Protein AF-A0A9P7FXV2-F1 (afdb_monomer_lite)

pLDDT: mean 74.06, std 17.09, range [38.0, 95.75]

Sequence (207 aa):
MDSETSERIEETLKQRVEEIEKSQAQSAPQQHPLLTIPVATQAPHGNIPNTPLASSTVAFLLGGLFFLGFVTFALGGFTTYWWTTAQLGFFVAAWAGFHWGEFAVTAGWNLEKCSVDSYLLDNGAMYHVANGAALTEYLISLYFWPHLKTNRYVTATGIALVMFGQLLRSAAMIHASTNFSHAVAYSKRKTHTLVTDGVYAGRKVFD

Foldseek 3Di:
DDPVVVVVVVVVVVVVVVVVVVVVVVPPDPDDPQDLPAPDPDDPPDDFDQDPVRLVVLLVVLVVQLVQLCVLLVVQFDPVDLLGGNLSSVVSNLLSCLLVLQLVLCVVQPSNPRTSCSSVPCVDPVVVVVVVVVSVVVSVCSVPPVVVVPPPVVSVVVSVVSVVVSVVVSVVCNQCRNLDDPDDPPDDDPPNDDRCDDPNVPDDDDD

Structure (mmCIF, N/CA/C/O backbone):
data_AF-A0A9P7FXV2-F1
#
_entry.id   AF-A0A9P7FXV2-F1
#
loop_
_atom_site.group_PDB
_atom_site.id
_atom_site.type_symbol
_atom_site.label_atom_id
_atom_site.label_alt_id
_atom_site.label_comp_id
_atom_site.label_asym_id
_atom_site.label_entity_id
_atom_site.label_seq_id
_atom_site.pdbx_PDB_ins_code
_atom_site.Cartn_x
_atom_site.Cartn_y
_atom_site.Cartn_z
_atom_site.occupancy
_atom_site.B_iso_or_equiv
_atom_site.auth_seq_id
_atom_site.auth_comp_id
_atom_site.auth_asym_id
_atom_site.auth_atom_id
_atom_site.pdbx_PDB_model_num
ATOM 1 N N . MET A 1 1 ? -37.436 -27.714 50.379 1.00 55.94 1 MET A N 1
ATOM 2 C CA . MET A 1 1 ? -36.708 -26.584 49.770 1.00 55.94 1 MET A CA 1
ATOM 3 C C . MET A 1 1 ? -37.791 -25.611 49.412 1.00 55.94 1 MET A C 1
ATOM 5 O O . MET A 1 1 ? -38.592 -25.895 48.529 1.00 55.94 1 MET A O 1
ATOM 9 N N . ASP A 1 2 ? -37.935 -24.609 50.261 1.00 67.12 2 ASP A N 1
ATOM 10 C CA . ASP A 1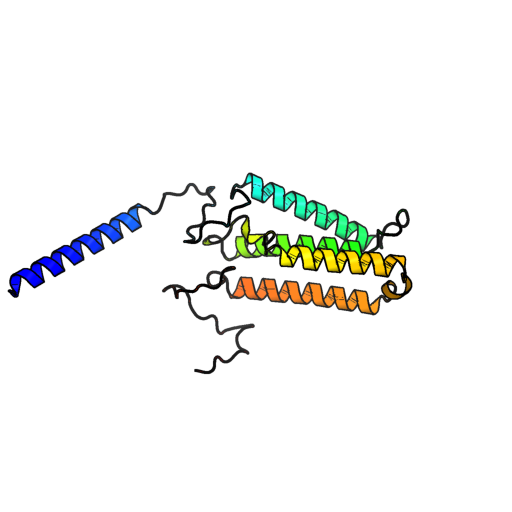 2 ? -39.227 -23.985 50.495 1.00 67.12 2 ASP A CA 1
ATOM 11 C C . ASP A 1 2 ? -39.377 -22.797 49.543 1.00 67.12 2 ASP A C 1
ATOM 13 O O . ASP A 1 2 ? -38.396 -22.114 49.240 1.00 67.12 2 ASP A O 1
ATOM 17 N N . SER A 1 3 ? -40.592 -22.588 49.026 1.00 68.56 3 SER A N 1
ATOM 18 C CA . SER A 1 3 ? -40.921 -21.586 47.993 1.00 68.56 3 SER A CA 1
ATOM 19 C C . SER A 1 3 ? -40.321 -20.207 48.291 1.00 68.56 3 SER A C 1
ATOM 21 O O . SER A 1 3 ? -39.759 -19.554 47.418 1.00 68.56 3 SER A O 1
ATOM 23 N N . GLU A 1 4 ? -40.361 -19.814 49.561 1.00 73.44 4 GLU A N 1
ATOM 24 C CA . GLU A 1 4 ? -39.896 -18.526 50.073 1.00 73.44 4 GLU A CA 1
ATOM 25 C C . GLU A 1 4 ? -38.364 -18.364 50.016 1.00 73.44 4 GLU A C 1
ATOM 27 O O . GLU A 1 4 ? -37.835 -17.263 49.861 1.00 73.44 4 GLU A O 1
ATOM 32 N N . THR A 1 5 ? -37.618 -19.473 50.095 1.00 76.94 5 THR A N 1
ATOM 33 C CA . THR A 1 5 ? -36.153 -19.451 49.971 1.00 76.94 5 THR A CA 1
ATOM 34 C C . THR A 1 5 ? -35.729 -19.258 48.515 1.00 76.94 5 THR A C 1
ATOM 36 O O . THR A 1 5 ? -34.750 -18.565 48.253 1.00 76.94 5 THR A O 1
ATOM 39 N N . SER A 1 6 ? -36.478 -19.830 47.565 1.00 75.88 6 SER A N 1
ATOM 40 C CA . SER A 1 6 ? -36.215 -19.663 46.130 1.00 75.88 6 SER A CA 1
ATOM 41 C C . SER A 1 6 ? -36.477 -18.228 45.672 1.00 75.88 6 SER A C 1
ATOM 43 O O . SER A 1 6 ? -35.687 -17.673 44.912 1.00 75.88 6 SER A O 1
ATOM 45 N N . GLU A 1 7 ? -37.540 -17.609 46.185 1.00 82.81 7 GLU A N 1
ATOM 46 C CA . GLU A 1 7 ? -37.924 -16.236 45.847 1.00 82.81 7 GLU A CA 1
ATOM 47 C C . GLU A 1 7 ? -36.883 -15.219 46.343 1.00 82.81 7 GLU A C 1
ATOM 49 O O . GLU A 1 7 ? -36.423 -14.371 45.578 1.00 82.81 7 GLU A O 1
ATOM 54 N N . ARG A 1 8 ? -36.389 -15.385 47.581 1.00 80.94 8 ARG A N 1
ATOM 55 C CA . ARG A 1 8 ? -35.295 -14.560 48.126 1.00 80.94 8 ARG A CA 1
ATOM 56 C C . ARG A 1 8 ? -33.993 -14.693 47.341 1.00 80.94 8 ARG A C 1
ATOM 58 O O . ARG A 1 8 ? -33.261 -13.711 47.199 1.00 80.94 8 ARG A O 1
ATOM 65 N N . ILE A 1 9 ? -33.677 -15.891 46.849 1.00 80.62 9 ILE A N 1
ATOM 66 C CA . ILE A 1 9 ? -32.488 -16.111 46.016 1.00 80.62 9 ILE A CA 1
ATOM 67 C C . ILE A 1 9 ? -32.648 -15.384 44.679 1.00 80.62 9 ILE A C 1
ATOM 69 O O . ILE A 1 9 ? -31.716 -14.712 44.242 1.00 80.62 9 ILE A O 1
ATOM 73 N N . GLU A 1 10 ? -33.821 -15.458 44.054 1.00 83.44 10 GLU A N 1
ATOM 74 C CA . GLU A 1 10 ? -34.077 -14.798 42.774 1.00 83.44 10 GLU A CA 1
ATOM 75 C C . GLU A 1 10 ? -34.032 -13.266 42.892 1.00 83.44 10 GLU A C 1
ATOM 77 O O . GLU A 1 10 ? -33.466 -12.586 42.035 1.00 83.44 10 GLU A O 1
ATOM 82 N N . GLU A 1 11 ? -34.558 -12.719 43.986 1.00 87.69 11 GLU A N 1
ATOM 83 C CA . GLU A 1 11 ? -34.534 -11.284 44.269 1.00 87.69 11 GLU A CA 1
ATOM 84 C C . GLU A 1 11 ? -33.109 -10.782 44.555 1.00 87.69 11 GLU A C 1
ATOM 86 O O . 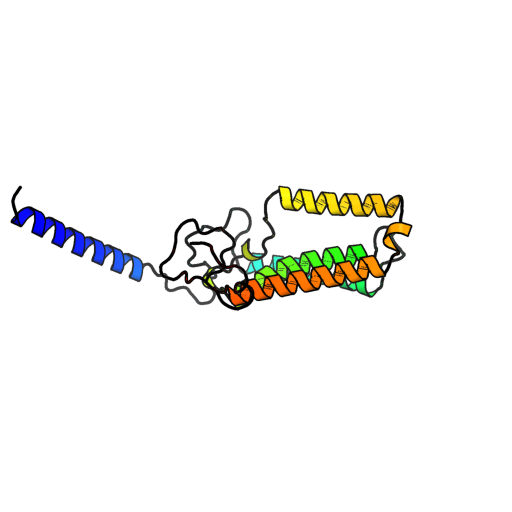GLU A 1 11 ? -32.678 -9.759 44.018 1.00 87.69 11 GLU A O 1
ATOM 91 N N . THR A 1 12 ? -32.326 -11.567 45.303 1.00 84.56 12 THR A N 1
ATOM 92 C CA . THR A 1 12 ? -30.906 -11.281 45.554 1.00 84.56 12 THR A CA 1
ATOM 93 C C . THR A 1 12 ? -30.099 -11.328 44.256 1.00 84.56 12 THR A C 1
ATOM 95 O O . THR A 1 12 ? -29.247 -10.472 44.023 1.00 84.56 12 THR A O 1
ATOM 98 N N . LEU A 1 13 ? -30.368 -12.296 43.375 1.00 82.19 13 LEU A N 1
ATOM 99 C CA . LEU A 1 13 ? -29.704 -12.392 42.074 1.00 82.19 13 LEU A CA 1
ATOM 100 C C . LEU A 1 13 ? -30.054 -11.204 41.174 1.00 82.19 13 LEU A C 1
ATOM 102 O O . LEU A 1 13 ? -29.152 -10.640 40.559 1.00 82.19 13 LEU A O 1
ATOM 106 N N . LYS A 1 14 ? -31.320 -10.772 41.142 1.00 85.50 14 LYS A N 1
ATOM 107 C CA . LYS A 1 14 ? -31.748 -9.580 40.391 1.00 85.50 14 LYS A CA 1
ATOM 108 C C . LYS A 1 14 ? -31.037 -8.321 40.883 1.00 85.50 14 LYS A C 1
ATOM 110 O O . LYS A 1 14 ? -30.492 -7.583 40.067 1.00 85.50 14 LYS A O 1
ATOM 115 N N . GLN A 1 15 ? -30.946 -8.129 42.199 1.00 86.00 15 GLN A N 1
ATOM 116 C CA . GLN A 1 15 ? -30.220 -6.998 42.782 1.00 86.00 15 GLN A CA 1
ATOM 117 C C . GLN A 1 15 ? -28.723 -7.026 42.450 1.00 86.00 15 GLN A C 1
ATOM 119 O O . GLN A 1 15 ? -28.156 -5.995 42.098 1.00 86.00 15 GLN A O 1
ATOM 124 N N . ARG A 1 16 ? -28.081 -8.200 42.501 1.00 80.94 16 ARG A N 1
ATOM 125 C CA . ARG A 1 16 ? -26.664 -8.350 42.131 1.00 80.94 16 ARG A CA 1
ATOM 126 C C . ARG A 1 16 ? -26.418 -8.102 40.646 1.00 80.94 16 ARG A C 1
ATOM 128 O O . ARG A 1 16 ? -25.412 -7.492 40.302 1.00 80.94 16 ARG A O 1
ATOM 135 N N . VAL A 1 17 ? -27.320 -8.549 39.774 1.00 78.00 17 VAL A N 1
ATOM 136 C CA . VAL A 1 17 ? -27.240 -8.282 38.331 1.00 78.00 17 VAL A CA 1
ATOM 137 C C . VAL A 1 17 ? -27.376 -6.785 38.059 1.00 78.00 17 VAL A C 1
ATOM 139 O O . VAL A 1 17 ? -26.557 -6.235 37.331 1.00 78.00 17 VAL A O 1
ATOM 142 N N . GLU A 1 18 ? -28.323 -6.104 38.703 1.00 82.69 18 GLU A N 1
ATOM 143 C CA . GLU A 1 18 ? -28.509 -4.658 38.537 1.00 82.69 18 GLU A CA 1
ATOM 144 C C . GLU A 1 18 ? -27.323 -3.845 39.099 1.00 82.69 18 GLU A C 1
ATOM 146 O O . GLU A 1 18 ? -26.912 -2.838 38.521 1.00 82.69 18 GLU A O 1
ATOM 151 N N . GLU A 1 19 ? -26.724 -4.298 40.204 1.00 79.25 19 GLU A N 1
ATOM 152 C CA . GLU A 1 19 ? -25.512 -3.714 40.792 1.00 79.25 19 GLU A CA 1
ATOM 153 C C . GLU A 1 19 ? -24.290 -3.887 39.869 1.00 79.25 19 GLU A C 1
ATOM 155 O O . GLU A 1 19 ? -23.497 -2.954 39.704 1.00 79.25 19 GLU A O 1
ATOM 160 N N . ILE A 1 20 ? -24.169 -5.045 39.208 1.00 68.38 20 ILE A N 1
ATOM 161 C CA . ILE A 1 20 ? -23.141 -5.315 38.193 1.00 68.38 20 ILE A CA 1
ATOM 162 C C . ILE A 1 20 ? -23.376 -4.461 36.943 1.00 68.38 20 ILE A C 1
ATOM 164 O O . ILE A 1 20 ? -22.422 -3.873 36.439 1.00 68.38 20 ILE A O 1
ATOM 168 N N . GLU A 1 21 ? -24.616 -4.331 36.464 1.00 70.69 21 GLU A N 1
ATOM 169 C CA . GLU A 1 21 ? -24.952 -3.479 35.316 1.00 70.69 21 GLU A CA 1
ATOM 170 C C . GLU A 1 21 ? -24.659 -2.000 35.602 1.00 70.69 21 GLU A C 1
ATOM 172 O O . GLU A 1 21 ? -24.048 -1.324 34.774 1.00 70.69 21 GLU A O 1
ATOM 177 N N . LYS A 1 22 ? -24.999 -1.498 36.798 1.00 65.56 22 LYS A N 1
ATOM 178 C CA . LYS A 1 22 ? -24.667 -0.125 37.219 1.00 65.56 22 LYS A CA 1
ATOM 179 C C . LYS A 1 22 ? -23.167 0.081 37.387 1.00 65.56 22 LYS A C 1
ATOM 181 O O . LYS A 1 22 ? -22.654 1.109 36.952 1.00 65.56 22 LYS A O 1
ATOM 186 N N . SER A 1 23 ? -22.458 -0.897 37.947 1.00 56.16 23 SER A N 1
ATOM 187 C CA . SER A 1 23 ? -20.998 -0.848 38.075 1.00 56.16 23 SER A CA 1
ATOM 188 C C . SER A 1 23 ? -20.307 -0.894 36.709 1.00 56.16 23 SER A C 1
ATOM 190 O O . SER A 1 23 ? -19.330 -0.180 36.501 1.00 56.16 23 SER A O 1
ATOM 192 N N . GLN A 1 24 ? -20.830 -1.652 35.741 1.00 56.41 24 GLN A N 1
ATOM 193 C CA . GLN A 1 24 ? -20.339 -1.660 34.359 1.00 56.41 24 GLN A CA 1
ATOM 194 C C . GLN A 1 24 ? -20.668 -0.357 33.615 1.00 56.41 24 GLN A C 1
ATOM 196 O O . GLN A 1 24 ? -19.818 0.147 32.884 1.00 56.41 24 GLN A O 1
ATOM 201 N N . ALA A 1 25 ? -21.845 0.232 33.846 1.00 56.66 25 ALA A N 1
ATOM 202 C CA . ALA A 1 25 ? -22.226 1.527 33.280 1.00 56.66 25 ALA A CA 1
ATOM 203 C C . ALA A 1 25 ? -21.409 2.695 33.869 1.00 56.66 25 ALA A C 1
ATOM 205 O O . ALA A 1 25 ? -21.059 3.624 33.145 1.00 56.66 25 ALA A O 1
ATOM 206 N N . GLN A 1 26 ? -21.059 2.638 35.159 1.00 51.06 26 GLN A N 1
ATOM 207 C CA . GLN A 1 26 ? -20.196 3.622 35.831 1.00 51.06 26 GLN A CA 1
ATOM 208 C C . GLN A 1 26 ? -18.700 3.410 35.551 1.00 51.06 26 GLN A C 1
ATOM 210 O O . GLN A 1 26 ? -17.921 4.350 35.676 1.00 51.06 26 GLN A O 1
ATOM 215 N N . SER A 1 27 ? -18.300 2.206 35.129 1.00 44.47 27 SER A N 1
ATOM 216 C CA . SER A 1 27 ? -16.936 1.904 34.668 1.00 44.47 27 SER A CA 1
ATOM 217 C C . SER A 1 27 ? -16.686 2.308 33.212 1.00 44.47 27 SER A C 1
ATOM 219 O O . SER A 1 27 ? -15.593 2.060 32.705 1.00 44.47 27 SER A O 1
ATOM 221 N N . ALA A 1 28 ? -17.659 2.925 32.528 1.00 46.53 28 ALA A N 1
ATOM 222 C CA . ALA A 1 28 ? -17.395 3.642 31.288 1.00 46.53 28 ALA A CA 1
ATOM 223 C C . ALA A 1 28 ? -16.482 4.830 31.637 1.00 46.53 28 ALA A C 1
ATOM 225 O O . ALA A 1 28 ? -16.944 5.781 32.275 1.00 46.53 28 ALA A O 1
ATOM 226 N N . PRO A 1 29 ? -15.179 4.793 31.300 1.00 46.88 29 PRO A N 1
ATOM 227 C CA . PRO A 1 29 ? -14.284 5.866 31.689 1.00 46.88 29 PRO A CA 1
ATOM 228 C C . PRO A 1 29 ? -14.777 7.139 31.000 1.00 46.88 29 PRO A C 1
ATOM 230 O O . PRO A 1 29 ? -15.039 7.120 29.797 1.00 46.88 29 PRO A O 1
ATOM 233 N N . GLN A 1 30 ? -14.885 8.252 31.727 1.00 47.06 30 GLN A N 1
ATOM 234 C CA . GLN A 1 30 ? -14.938 9.572 31.098 1.00 47.06 30 GLN A CA 1
ATOM 235 C C . GLN A 1 30 ? -13.616 9.769 30.343 1.00 47.06 30 GLN A C 1
ATOM 237 O O . GLN A 1 30 ? -12.617 10.219 30.901 1.00 47.06 30 GLN A O 1
ATOM 242 N N . GLN A 1 31 ? -13.574 9.328 29.087 1.00 47.78 31 GLN A N 1
ATOM 243 C CA . GLN A 1 31 ? -12.382 9.393 28.259 1.00 47.78 31 GLN A CA 1
ATOM 244 C C . GLN A 1 31 ? -12.231 10.820 27.738 1.00 47.78 31 GLN A C 1
ATOM 246 O O . GLN A 1 31 ? -13.100 11.361 27.056 1.00 47.78 31 GLN A O 1
ATOM 251 N N . HIS A 1 32 ? -11.100 11.438 28.072 1.00 48.03 32 HIS A N 1
ATOM 252 C CA . HIS A 1 32 ? -10.644 12.668 27.441 1.00 48.03 32 HIS A CA 1
ATOM 253 C C . HIS A 1 32 ? -10.646 12.464 25.910 1.00 48.03 32 HIS A C 1
ATOM 255 O O . HIS A 1 32 ? -10.128 11.441 25.462 1.00 48.03 32 HIS A O 1
ATOM 261 N N . PRO A 1 33 ? -11.145 13.408 25.088 1.00 54.12 33 PRO A N 1
ATOM 262 C CA . PRO A 1 33 ? -11.340 13.240 23.634 1.00 54.12 33 PRO A CA 1
ATOM 263 C C . PRO A 1 33 ? -10.057 13.004 22.807 1.00 54.12 33 PRO A C 1
ATOM 265 O O . PRO A 1 33 ? -10.107 12.935 21.585 1.00 54.12 33 PRO A O 1
ATOM 268 N N . LEU A 1 34 ? -8.902 12.878 23.468 1.00 47.50 34 LEU A N 1
ATOM 269 C CA . LEU A 1 34 ? -7.597 12.572 22.876 1.00 47.50 34 LEU A CA 1
ATOM 270 C C . LEU A 1 34 ? -7.080 11.172 23.258 1.00 47.50 34 LEU A C 1
ATOM 272 O O . LEU A 1 34 ? -5.981 10.799 22.852 1.00 47.50 34 LEU A O 1
ATOM 276 N N . LEU A 1 35 ? -7.831 10.400 24.051 1.00 44.56 35 LEU A N 1
ATOM 277 C CA . LEU A 1 35 ? -7.481 9.025 24.399 1.00 44.56 35 LEU A CA 1
ATOM 278 C C . LEU A 1 35 ? -8.096 8.058 23.389 1.00 44.56 35 LEU A C 1
ATOM 280 O O . LEU A 1 35 ? -9.280 7.748 23.436 1.00 44.56 35 LEU A O 1
ATOM 284 N N . THR A 1 36 ? -7.258 7.539 22.497 1.00 49.78 36 THR A N 1
ATOM 285 C CA . THR A 1 36 ? -7.590 6.478 21.537 1.00 49.78 36 THR A CA 1
ATOM 286 C C . THR A 1 36 ? -7.414 5.095 22.168 1.00 49.78 36 THR A C 1
ATOM 288 O O . THR A 1 36 ? -6.697 4.251 21.633 1.00 49.78 36 THR A O 1
ATOM 291 N N . ILE A 1 37 ? -7.990 4.867 23.352 1.00 50.28 37 ILE A N 1
ATOM 292 C CA . ILE A 1 37 ? -8.053 3.516 23.921 1.00 50.28 37 ILE A CA 1
ATOM 293 C C . ILE A 1 37 ? -9.354 2.902 23.395 1.00 50.28 37 ILE A C 1
ATOM 295 O O . ILE A 1 37 ? -10.422 3.332 23.837 1.00 50.28 37 ILE A O 1
ATOM 299 N N . PRO A 1 38 ? -9.301 1.951 22.444 1.00 46.19 38 PRO A N 1
ATOM 300 C CA . PRO A 1 38 ? -10.508 1.390 21.861 1.00 46.19 38 PRO A CA 1
ATOM 301 C C . PRO A 1 38 ? -11.338 0.694 22.944 1.00 46.19 38 PRO A C 1
ATOM 303 O O . PRO A 1 38 ? -10.808 -0.062 23.760 1.00 46.19 38 PRO A O 1
ATOM 306 N N . VAL A 1 39 ? -12.660 0.886 22.914 1.00 50.94 39 VAL A N 1
ATOM 307 C CA . VAL A 1 39 ? -13.645 0.128 23.717 1.00 50.94 39 VAL A CA 1
ATOM 308 C C . VAL A 1 39 ? -13.831 -1.271 23.095 1.00 50.94 39 VAL A C 1
ATOM 310 O O . VAL A 1 39 ? -14.930 -1.798 22.926 1.00 50.94 39 VAL A O 1
ATOM 313 N N . ALA A 1 40 ? -12.726 -1.887 22.680 1.00 47.03 40 ALA A N 1
ATOM 314 C CA . ALA A 1 40 ? -12.692 -3.197 22.069 1.00 47.03 40 ALA A CA 1
ATOM 315 C C . ALA A 1 40 ? -12.155 -4.198 23.090 1.00 47.03 40 ALA A C 1
ATOM 317 O O . ALA A 1 40 ? -11.047 -4.089 23.600 1.00 47.03 40 ALA A O 1
ATOM 318 N N . THR A 1 41 ? -12.949 -5.231 23.340 1.00 46.59 41 THR A N 1
ATOM 319 C CA . THR A 1 41 ? -12.672 -6.405 24.185 1.00 46.59 41 THR A CA 1
ATOM 320 C C . THR A 1 41 ? -11.488 -7.267 23.711 1.00 46.59 41 THR A C 1
ATOM 322 O O . THR A 1 41 ? -11.313 -8.385 24.185 1.00 46.59 41 THR A O 1
ATOM 325 N N . GLN A 1 42 ? -10.690 -6.785 22.760 1.00 46.59 42 GLN A N 1
ATOM 326 C CA . GLN A 1 42 ? -9.475 -7.431 22.287 1.00 46.59 42 GLN A CA 1
ATOM 327 C C . GLN A 1 42 ? -8.314 -6.497 22.587 1.00 46.59 42 GLN A C 1
ATOM 329 O O . GLN A 1 42 ? -8.209 -5.419 22.005 1.00 46.59 42 GLN A O 1
ATOM 334 N N . ALA A 1 43 ? -7.470 -6.916 23.530 1.00 46.25 43 ALA A N 1
ATOM 335 C CA . ALA A 1 43 ? -6.216 -6.238 23.788 1.00 46.25 43 ALA A CA 1
ATOM 336 C C . ALA A 1 43 ? -5.424 -6.165 22.469 1.00 46.25 43 ALA A C 1
ATOM 338 O O . ALA A 1 43 ? -5.341 -7.181 21.766 1.00 46.25 43 ALA A O 1
ATOM 339 N N . PRO A 1 44 ? -4.878 -4.992 22.114 1.00 51.56 44 PRO A N 1
ATOM 340 C CA . PRO A 1 44 ? -4.015 -4.866 20.951 1.00 51.56 44 PRO A CA 1
ATOM 341 C C . PRO A 1 44 ? -2.883 -5.889 21.039 1.00 51.56 44 PRO A C 1
ATOM 343 O O . PRO A 1 44 ? -2.326 -6.119 22.119 1.00 51.56 44 PRO A O 1
ATOM 346 N N . HIS A 1 45 ? -2.583 -6.551 19.924 1.00 54.62 45 HIS A N 1
ATOM 347 C CA . HIS A 1 45 ? -1.556 -7.586 19.892 1.00 54.62 45 HIS A CA 1
ATOM 348 C C . HIS A 1 45 ? -0.167 -6.932 20.017 1.00 54.62 45 HIS A C 1
ATOM 350 O O . HIS A 1 45 ? 0.460 -6.527 19.049 1.00 54.62 45 HIS A O 1
ATOM 356 N N . GLY A 1 46 ? 0.311 -6.842 21.256 1.00 56.78 46 GLY A N 1
ATOM 357 C CA . GLY A 1 46 ? 1.664 -7.209 21.683 1.00 56.78 46 GLY A CA 1
ATOM 358 C C . GLY A 1 46 ? 2.877 -6.349 21.314 1.00 56.78 46 GLY A C 1
ATOM 359 O O . GLY A 1 46 ? 3.746 -6.222 22.173 1.00 56.78 46 GLY A O 1
ATOM 360 N N . ASN A 1 47 ? 2.988 -5.766 20.115 1.00 63.84 47 ASN A N 1
ATOM 361 C CA . ASN A 1 47 ? 4.300 -5.285 19.643 1.00 63.84 47 ASN A CA 1
ATOM 362 C C . ASN A 1 47 ? 4.433 -3.770 19.444 1.00 63.84 47 ASN A C 1
ATOM 364 O O . ASN A 1 47 ? 5.538 -3.249 19.605 1.00 63.84 47 ASN A O 1
ATOM 368 N N . ILE A 1 48 ? 3.355 -3.045 19.125 1.00 67.81 48 ILE A N 1
ATOM 369 C CA . ILE A 1 48 ? 3.426 -1.596 18.879 1.00 67.81 48 ILE A CA 1
ATOM 370 C C . ILE A 1 48 ? 2.558 -0.853 19.904 1.00 67.81 48 ILE A C 1
ATOM 372 O O . ILE A 1 48 ? 1.370 -1.151 20.038 1.00 67.81 48 ILE A O 1
ATOM 376 N N . PRO A 1 49 ? 3.111 0.120 20.655 1.00 70.31 49 PRO A N 1
ATOM 377 C CA . PRO A 1 49 ? 2.334 0.854 21.643 1.00 70.31 49 PRO A CA 1
ATOM 378 C C . PRO A 1 49 ? 1.272 1.717 20.953 1.00 70.31 49 PRO A C 1
ATOM 380 O O . PRO A 1 49 ? 1.593 2.529 20.085 1.00 70.31 49 PRO A O 1
ATOM 383 N N . ASN A 1 50 ? 0.013 1.602 21.388 1.00 73.81 50 ASN A N 1
ATOM 384 C CA . ASN A 1 50 ? -1.112 2.403 20.890 1.00 73.81 50 ASN A CA 1
ATOM 385 C C . ASN A 1 50 ? -1.070 3.838 21.418 1.00 73.81 50 ASN A C 1
ATOM 387 O O . ASN A 1 50 ? -1.890 4.259 22.230 1.00 73.81 50 ASN A O 1
ATOM 391 N N . THR A 1 51 ? -0.070 4.584 20.965 1.00 80.31 51 THR A N 1
ATOM 392 C CA . THR A 1 51 ? 0.115 5.996 21.287 1.00 80.31 51 THR A CA 1
ATOM 393 C C . THR A 1 51 ? -0.062 6.846 20.030 1.00 80.31 51 THR A C 1
ATOM 395 O O . THR A 1 51 ? 0.297 6.401 18.934 1.00 80.31 51 THR A O 1
ATOM 398 N N . PRO A 1 52 ? -0.548 8.094 20.160 1.00 80.00 52 PRO A N 1
ATOM 399 C CA . PRO A 1 52 ? -0.612 9.024 19.034 1.00 80.00 52 PRO A CA 1
ATOM 400 C C . PRO A 1 52 ? 0.753 9.241 18.373 1.00 80.00 52 PRO A C 1
ATOM 402 O O . PRO A 1 52 ? 0.831 9.395 17.155 1.00 80.00 52 PRO A O 1
ATOM 405 N N . LEU A 1 53 ? 1.831 9.200 19.166 1.00 82.88 53 LEU A N 1
ATOM 406 C CA . LEU A 1 53 ? 3.201 9.290 18.670 1.00 82.88 53 LEU A CA 1
ATOM 407 C C . LEU A 1 53 ? 3.536 8.114 17.745 1.00 82.88 53 LEU A C 1
ATOM 409 O O . LEU A 1 53 ? 3.934 8.346 16.610 1.00 82.88 53 LEU A O 1
ATOM 413 N N . ALA A 1 54 ? 3.314 6.872 18.188 1.00 83.06 54 ALA A N 1
ATOM 414 C CA . ALA A 1 54 ? 3.576 5.687 17.371 1.00 83.06 54 ALA A CA 1
ATOM 415 C C . ALA A 1 54 ? 2.761 5.693 16.069 1.00 83.06 54 ALA A C 1
ATOM 417 O O . ALA A 1 54 ? 3.324 5.471 14.999 1.00 83.06 54 ALA A O 1
ATOM 418 N N . SER A 1 55 ? 1.467 6.026 16.140 1.00 86.69 55 SER A N 1
ATOM 419 C CA . SER A 1 55 ? 0.619 6.137 14.945 1.00 86.69 55 SER A CA 1
ATOM 420 C C . SER A 1 55 ? 1.137 7.200 13.972 1.00 86.69 55 SER A C 1
ATOM 422 O O . SER A 1 55 ? 1.272 6.939 12.777 1.00 86.69 55 SER A O 1
ATOM 424 N N . SER A 1 56 ? 1.503 8.381 14.481 1.00 88.88 56 SER A N 1
ATOM 425 C CA . SER A 1 56 ? 2.023 9.479 13.657 1.00 88.88 56 SER A CA 1
ATOM 426 C C . SER A 1 56 ? 3.366 9.127 13.014 1.00 88.88 56 SER A C 1
ATOM 428 O O . SER A 1 56 ? 3.590 9.438 11.846 1.00 88.88 56 SER A O 1
ATOM 430 N N . THR A 1 57 ? 4.253 8.444 13.744 1.00 89.94 57 THR A N 1
ATOM 431 C CA . THR A 1 57 ? 5.531 7.963 13.208 1.00 89.94 57 THR A CA 1
ATOM 432 C C . THR A 1 57 ? 5.316 6.931 12.103 1.00 89.94 57 THR A C 1
ATOM 434 O O . THR A 1 57 ? 5.934 7.045 11.047 1.00 89.94 57 THR A O 1
ATOM 437 N N . VAL A 1 58 ? 4.417 5.962 12.297 1.00 90.19 58 VAL A N 1
ATOM 438 C CA . VAL A 1 58 ? 4.086 4.962 11.270 1.00 90.19 58 VAL A CA 1
ATOM 439 C C . VAL A 1 58 ? 3.503 5.630 10.023 1.00 90.19 58 VAL A C 1
ATOM 441 O O . VAL A 1 58 ? 3.979 5.367 8.918 1.00 90.19 58 VAL A O 1
ATOM 444 N N . ALA A 1 59 ? 2.545 6.550 10.184 1.00 91.12 59 ALA A N 1
ATOM 445 C CA . ALA A 1 59 ? 1.973 7.310 9.073 1.00 91.12 59 ALA A CA 1
ATOM 446 C C . ALA A 1 59 ? 3.038 8.100 8.302 1.00 91.12 59 ALA A C 1
ATOM 448 O O . ALA A 1 59 ? 3.042 8.093 7.072 1.00 91.12 59 ALA A O 1
ATOM 449 N N . PHE A 1 60 ? 3.957 8.758 9.015 1.00 93.88 60 PHE A N 1
ATOM 450 C CA . PHE A 1 60 ? 5.037 9.529 8.404 1.00 93.88 60 PHE A CA 1
ATOM 451 C C . PHE A 1 60 ? 5.978 8.641 7.583 1.00 93.88 60 PHE A C 1
ATOM 453 O O . PHE A 1 60 ? 6.295 8.969 6.439 1.00 93.88 60 PHE A O 1
ATOM 460 N N . LEU A 1 61 ? 6.388 7.493 8.132 1.00 94.75 61 LEU A N 1
ATOM 461 C CA . LEU A 1 61 ? 7.266 6.552 7.438 1.00 94.75 61 LEU A CA 1
ATOM 462 C C . LEU A 1 61 ? 6.589 5.939 6.207 1.00 94.75 61 LEU A C 1
ATOM 464 O O . LEU A 1 61 ? 7.197 5.898 5.137 1.00 94.75 61 LEU A O 1
ATOM 468 N N . LEU A 1 62 ? 5.325 5.519 6.327 1.00 93.50 62 LEU A N 1
ATOM 469 C CA . LEU A 1 62 ? 4.550 5.002 5.197 1.00 93.50 62 LEU A CA 1
ATOM 470 C C . LEU A 1 62 ? 4.343 6.075 4.122 1.00 93.50 62 LEU A C 1
ATOM 472 O O . LEU A 1 62 ? 4.529 5.794 2.941 1.00 93.50 62 LEU A O 1
ATOM 476 N N . GLY A 1 63 ? 4.031 7.313 4.511 1.00 93.81 63 GLY A N 1
ATOM 477 C CA . GLY A 1 63 ? 3.886 8.434 3.582 1.00 93.81 63 GLY A CA 1
ATOM 478 C C . GLY A 1 63 ? 5.187 8.763 2.844 1.00 93.81 63 GLY A C 1
ATOM 479 O O . GLY A 1 63 ? 5.177 8.955 1.628 1.00 93.81 63 GLY A O 1
ATOM 480 N N . GLY A 1 64 ? 6.322 8.758 3.549 1.00 95.31 64 GLY A N 1
ATOM 481 C CA . GLY A 1 64 ? 7.641 8.940 2.941 1.00 95.31 64 GLY A CA 1
ATOM 482 C C . GLY A 1 64 ? 7.992 7.819 1.959 1.00 95.31 64 GLY A C 1
ATOM 483 O O . GLY A 1 64 ? 8.458 8.087 0.850 1.00 95.31 64 GLY A O 1
ATOM 484 N N . LEU A 1 65 ? 7.708 6.569 2.331 1.00 95.25 65 LEU A N 1
ATOM 485 C CA . LEU A 1 65 ? 7.932 5.402 1.479 1.00 95.25 65 LEU A CA 1
ATOM 486 C C . LEU A 1 65 ? 7.034 5.427 0.232 1.00 95.25 65 LEU A C 1
ATOM 488 O O . LEU A 1 65 ? 7.507 5.162 -0.876 1.00 95.25 65 LEU A O 1
ATOM 492 N N . PHE A 1 66 ? 5.769 5.820 0.399 1.00 95.56 66 PHE A N 1
ATOM 493 C CA . PHE A 1 66 ? 4.833 6.038 -0.699 1.00 95.56 66 PHE A CA 1
ATOM 494 C C . PHE A 1 66 ? 5.355 7.099 -1.664 1.00 95.56 66 PHE A C 1
ATOM 496 O O . PHE A 1 66 ? 5.415 6.857 -2.867 1.00 95.56 66 PHE A O 1
ATOM 503 N N . PHE A 1 67 ? 5.769 8.257 -1.143 1.00 95.75 67 PHE A N 1
ATOM 504 C CA . PHE A 1 67 ? 6.274 9.355 -1.958 1.00 95.75 67 PHE A CA 1
ATOM 505 C C . PHE A 1 67 ? 7.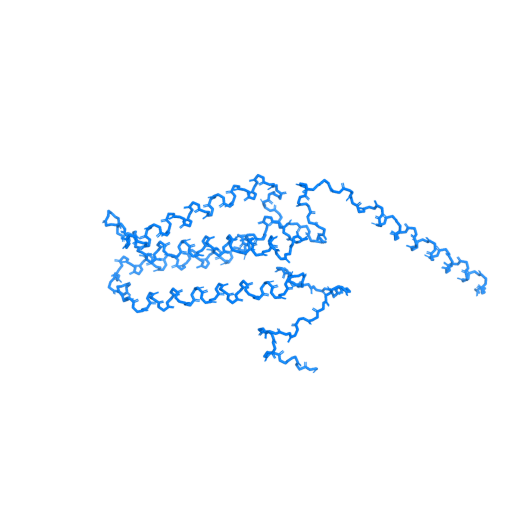515 8.944 -2.754 1.00 95.75 67 PHE A C 1
ATOM 507 O O . PHE A 1 67 ? 7.569 9.157 -3.965 1.00 95.75 67 PHE A O 1
ATOM 514 N N . LEU A 1 68 ? 8.484 8.292 -2.106 1.00 93.62 68 LEU A N 1
ATOM 515 C CA . LEU A 1 68 ? 9.703 7.830 -2.768 1.00 93.62 68 LEU A CA 1
ATOM 516 C C . LEU A 1 68 ? 9.404 6.793 -3.864 1.00 93.62 68 LEU A C 1
ATOM 518 O O . LEU A 1 68 ? 9.940 6.887 -4.974 1.00 93.62 68 LEU A O 1
ATOM 522 N N . GLY A 1 69 ? 8.523 5.830 -3.579 1.00 93.06 69 GLY A N 1
ATOM 523 C CA . GLY A 1 69 ? 8.083 4.833 -4.555 1.00 93.06 69 GLY A CA 1
ATOM 524 C C . GLY A 1 69 ? 7.332 5.462 -5.731 1.00 93.06 69 GLY A C 1
ATOM 525 O O . GLY A 1 69 ? 7.622 5.157 -6.889 1.00 93.06 69 GLY A O 1
ATOM 526 N N . PHE A 1 70 ? 6.429 6.404 -5.448 1.00 93.25 70 PHE A N 1
ATOM 527 C CA . PHE A 1 70 ? 5.642 7.107 -6.456 1.00 93.25 70 PHE A CA 1
ATOM 528 C C . PHE A 1 70 ? 6.518 7.962 -7.370 1.00 93.25 70 PHE A C 1
ATOM 530 O O . PHE A 1 70 ? 6.368 7.887 -8.585 1.00 93.25 70 PHE A O 1
ATOM 537 N N . VAL A 1 71 ? 7.471 8.719 -6.818 1.00 93.62 71 VAL A N 1
ATOM 538 C CA . VAL A 1 71 ? 8.436 9.495 -7.611 1.00 93.62 71 VAL A CA 1
ATOM 539 C C . VAL A 1 71 ? 9.267 8.570 -8.498 1.00 93.62 71 VAL A C 1
ATOM 541 O O . VAL A 1 71 ? 9.421 8.838 -9.687 1.00 93.62 71 VAL A O 1
ATOM 544 N N . THR A 1 72 ? 9.743 7.446 -7.957 1.00 90.81 72 THR A N 1
ATOM 545 C CA . THR A 1 72 ? 10.497 6.451 -8.737 1.00 90.81 72 THR A CA 1
ATOM 546 C C . THR A 1 72 ? 9.665 5.898 -9.897 1.00 90.81 72 THR A C 1
ATOM 548 O O . THR A 1 72 ? 10.168 5.773 -11.011 1.00 90.81 72 THR A O 1
ATOM 551 N N . PHE A 1 73 ? 8.383 5.601 -9.669 1.00 90.50 73 PHE A N 1
ATOM 552 C CA . PHE A 1 73 ? 7.468 5.158 -10.720 1.00 90.50 73 PHE A CA 1
ATOM 553 C C . PHE A 1 73 ? 7.188 6.255 -11.756 1.00 90.50 73 PHE A C 1
ATOM 555 O O . PHE A 1 73 ? 7.303 6.004 -12.954 1.00 90.50 73 PHE A O 1
ATOM 562 N N . ALA A 1 74 ? 6.867 7.470 -11.305 1.00 89.94 74 ALA A N 1
ATOM 563 C CA . ALA A 1 74 ? 6.507 8.602 -12.156 1.00 89.94 74 ALA A CA 1
ATOM 564 C C . ALA A 1 74 ? 7.658 9.040 -13.072 1.00 89.94 74 ALA A C 1
ATOM 566 O O . ALA A 1 74 ? 7.425 9.425 -14.215 1.00 89.94 74 ALA A O 1
ATOM 567 N N . LEU A 1 75 ? 8.898 8.937 -12.589 1.00 89.88 75 LEU A N 1
ATOM 568 C CA . LEU A 1 75 ? 10.099 9.225 -13.372 1.00 89.88 75 LEU A CA 1
ATOM 569 C C . LEU A 1 75 ? 10.535 8.055 -14.272 1.00 89.88 75 LEU A C 1
ATOM 571 O O . LEU A 1 75 ? 11.471 8.210 -15.051 1.00 89.88 75 LEU A O 1
ATOM 575 N N . GLY A 1 76 ? 9.864 6.899 -14.206 1.00 83.75 76 GLY A N 1
ATOM 576 C CA . GLY A 1 76 ? 10.194 5.730 -15.024 1.00 83.75 76 GLY A CA 1
ATOM 577 C C . GLY A 1 76 ? 11.370 4.893 -14.501 1.00 83.75 76 GLY A C 1
ATOM 578 O O . GLY A 1 76 ? 11.869 4.028 -15.219 1.00 83.75 76 GLY A O 1
ATOM 579 N N . GLY A 1 77 ? 11.776 5.095 -13.246 1.00 84.56 77 GLY A N 1
ATOM 580 C CA . GLY A 1 77 ? 12.971 4.506 -12.643 1.00 84.56 77 GLY A CA 1
ATOM 581 C C . GLY A 1 77 ? 14.206 5.405 -12.767 1.00 84.56 77 GLY A C 1
ATOM 582 O O . GLY A 1 77 ? 14.222 6.381 -13.513 1.00 84.56 77 GLY A O 1
ATOM 583 N N . PHE A 1 78 ? 15.258 5.078 -12.018 1.00 83.50 78 PHE A N 1
ATOM 584 C CA . PHE A 1 78 ? 16.522 5.814 -12.050 1.00 83.50 78 PHE A CA 1
ATOM 585 C C . PHE A 1 78 ? 17.578 4.999 -12.797 1.00 83.50 78 PHE A C 1
ATOM 587 O O . PHE A 1 78 ? 17.881 3.872 -12.419 1.00 83.50 78 PHE A O 1
ATOM 594 N N . THR A 1 79 ? 18.189 5.584 -13.828 1.00 75.31 79 THR A N 1
ATOM 595 C CA . THR A 1 79 ? 19.215 4.916 -14.652 1.00 75.31 79 THR A CA 1
ATOM 596 C C . THR A 1 79 ? 20.542 4.707 -13.923 1.00 75.31 79 THR A C 1
ATOM 598 O O . THR A 1 79 ? 21.346 3.880 -14.344 1.00 75.31 79 THR A O 1
ATOM 601 N N . THR A 1 80 ? 20.765 5.416 -12.812 1.00 79.69 80 THR A N 1
ATOM 602 C CA . THR A 1 80 ? 21.965 5.294 -11.970 1.00 79.69 80 THR A CA 1
ATOM 603 C C . THR A 1 80 ? 22.132 3.891 -11.389 1.00 79.69 80 THR A C 1
ATOM 605 O O . THR A 1 80 ? 23.255 3.444 -11.166 1.00 79.69 80 THR A O 1
ATOM 608 N N . TYR A 1 81 ? 21.028 3.182 -11.143 1.00 80.19 81 TYR A N 1
ATOM 609 C CA . TYR A 1 81 ? 21.044 1.886 -10.484 1.00 80.19 81 TYR A CA 1
ATOM 610 C C . TYR A 1 81 ? 20.164 0.876 -11.219 1.00 80.19 81 TYR A C 1
ATOM 612 O O . TYR A 1 81 ? 18.981 1.108 -11.440 1.00 80.19 81 TYR A O 1
ATOM 620 N N . TRP A 1 82 ? 20.724 -0.296 -11.524 1.00 77.88 82 TRP A N 1
ATOM 621 C CA . TRP A 1 82 ? 20.053 -1.352 -12.297 1.00 77.88 82 TRP A CA 1
ATOM 622 C C . TRP A 1 82 ? 18.765 -1.897 -11.652 1.00 77.88 82 TRP A C 1
ATOM 624 O O . TRP A 1 82 ? 17.891 -2.405 -12.349 1.00 77.88 82 TRP A O 1
ATOM 634 N N . TRP A 1 83 ? 18.638 -1.794 -10.328 1.00 78.56 83 TRP A N 1
ATOM 635 C CA . TRP A 1 83 ? 17.499 -2.296 -9.554 1.00 78.56 83 TRP A CA 1
ATOM 636 C C . TRP A 1 83 ? 16.347 -1.286 -9.459 1.00 78.56 83 TRP A C 1
ATOM 638 O O . TRP A 1 83 ? 15.208 -1.665 -9.171 1.00 78.56 83 TRP A O 1
ATOM 648 N N . THR A 1 84 ? 16.606 -0.009 -9.749 1.00 81.94 84 THR A N 1
ATOM 649 C CA . THR A 1 84 ? 15.655 1.076 -9.499 1.00 81.94 84 THR A CA 1
ATOM 650 C C . THR A 1 84 ? 14.707 1.281 -10.672 1.00 81.94 84 THR A C 1
ATOM 652 O O . THR A 1 84 ? 14.783 2.242 -11.434 1.00 81.94 84 THR A O 1
ATOM 655 N N . THR A 1 85 ? 13.791 0.331 -10.803 1.00 86.50 85 THR A N 1
ATOM 656 C CA . THR A 1 85 ? 12.793 0.257 -11.873 1.00 86.50 85 THR A CA 1
ATOM 657 C C . THR A 1 85 ? 11.466 0.894 -11.462 1.00 86.50 85 THR A C 1
ATOM 659 O O . THR A 1 85 ? 11.106 0.904 -10.282 1.00 86.50 85 THR A O 1
ATOM 662 N N . ALA A 1 86 ? 10.698 1.386 -12.439 1.00 87.00 86 ALA A N 1
ATOM 663 C CA . ALA A 1 86 ? 9.382 1.978 -12.190 1.00 87.00 86 ALA A CA 1
ATOM 664 C C . ALA A 1 86 ? 8.427 0.999 -11.480 1.00 87.00 86 ALA A C 1
ATOM 666 O O . ALA A 1 86 ? 7.708 1.381 -10.562 1.00 87.00 86 ALA A O 1
ATOM 667 N N . GLN A 1 87 ? 8.449 -0.277 -11.870 1.00 88.94 87 GLN A N 1
ATOM 668 C CA . GLN A 1 87 ? 7.592 -1.331 -11.325 1.00 88.94 87 GLN A CA 1
ATOM 669 C C . GLN A 1 87 ? 7.884 -1.584 -9.843 1.00 88.94 87 GLN A C 1
ATOM 671 O O . GLN A 1 87 ? 6.952 -1.752 -9.061 1.00 88.94 87 GLN A O 1
ATOM 676 N N . LEU A 1 88 ? 9.163 -1.567 -9.447 1.00 88.94 88 LEU A N 1
ATOM 677 C CA . LEU A 1 88 ? 9.552 -1.686 -8.044 1.00 88.94 88 LEU A CA 1
ATOM 678 C C . LEU A 1 88 ? 9.097 -0.461 -7.241 1.00 88.94 88 LEU A C 1
ATOM 680 O O . LEU A 1 88 ? 8.556 -0.612 -6.148 1.00 88.94 88 LEU A O 1
ATOM 684 N N . GLY A 1 89 ? 9.251 0.740 -7.809 1.00 90.81 89 GLY A N 1
ATOM 685 C CA . GLY A 1 89 ? 8.725 1.973 -7.219 1.00 90.81 89 GLY A CA 1
ATOM 686 C C . GLY A 1 89 ? 7.214 1.903 -6.984 1.00 90.81 89 GLY A C 1
ATOM 687 O O . GLY A 1 89 ? 6.745 2.197 -5.885 1.00 90.81 89 GLY A O 1
ATOM 688 N N . PHE A 1 90 ? 6.459 1.424 -7.978 1.00 92.25 90 PHE A N 1
ATOM 689 C CA . PHE A 1 90 ? 5.016 1.224 -7.853 1.00 92.25 90 PHE A CA 1
ATOM 690 C C . PHE A 1 90 ? 4.664 0.167 -6.806 1.00 92.25 90 PHE A C 1
ATOM 692 O O . PHE A 1 90 ? 3.744 0.389 -6.030 1.00 92.25 90 PHE A O 1
ATOM 699 N N . PHE A 1 91 ? 5.386 -0.956 -6.743 1.00 91.69 91 PHE A N 1
ATOM 700 C CA . PHE A 1 91 ? 5.159 -1.990 -5.730 1.00 91.69 91 PHE A CA 1
ATOM 701 C C . PHE A 1 91 ? 5.306 -1.430 -4.310 1.00 91.69 91 PHE A C 1
ATOM 703 O O . PHE A 1 91 ? 4.417 -1.608 -3.480 1.00 91.69 91 PHE A O 1
ATOM 710 N N . VAL A 1 92 ? 6.389 -0.693 -4.052 1.00 92.50 92 VAL A N 1
ATOM 711 C CA . VAL A 1 92 ? 6.646 -0.059 -2.752 1.00 92.50 92 VAL A CA 1
ATOM 712 C C . VAL A 1 92 ? 5.587 1.000 -2.432 1.00 92.50 92 VAL A C 1
ATOM 714 O O . VAL A 1 92 ? 5.083 1.043 -1.309 1.00 92.50 92 VAL A O 1
ATOM 717 N N . ALA A 1 93 ? 5.198 1.815 -3.418 1.00 93.25 93 ALA A N 1
ATOM 718 C CA . ALA A 1 93 ? 4.134 2.798 -3.250 1.00 93.25 93 ALA A CA 1
ATOM 719 C C . ALA A 1 93 ? 2.780 2.133 -2.963 1.00 93.25 93 ALA A C 1
ATOM 721 O O . ALA A 1 93 ? 2.090 2.522 -2.028 1.00 93.25 93 ALA A O 1
ATOM 722 N N . ALA A 1 94 ? 2.407 1.096 -3.710 1.00 92.94 94 ALA A N 1
ATOM 723 C CA . ALA A 1 94 ? 1.165 0.362 -3.503 1.00 92.94 94 ALA A CA 1
ATOM 724 C C . ALA A 1 94 ? 1.129 -0.320 -2.128 1.00 92.94 94 ALA A C 1
ATOM 726 O O . ALA A 1 94 ? 0.113 -0.242 -1.444 1.00 92.94 94 ALA A O 1
ATOM 727 N N . TRP A 1 95 ? 2.238 -0.926 -1.694 1.00 92.44 95 TRP A N 1
ATOM 728 C CA . TRP A 1 95 ? 2.363 -1.535 -0.369 1.00 92.44 95 TRP A CA 1
ATOM 729 C C . TRP A 1 95 ? 2.173 -0.502 0.751 1.00 92.44 95 TRP A C 1
ATOM 731 O O . TRP A 1 95 ? 1.358 -0.700 1.652 1.00 92.44 95 TRP A O 1
ATOM 741 N N . ALA A 1 96 ? 2.857 0.643 0.663 1.00 93.12 96 ALA A N 1
ATOM 742 C CA . ALA A 1 96 ? 2.723 1.712 1.649 1.00 93.12 96 ALA A CA 1
ATOM 743 C C . ALA A 1 96 ? 1.312 2.329 1.651 1.00 93.12 96 ALA A C 1
ATOM 745 O O . ALA A 1 96 ? 0.731 2.567 2.712 1.00 93.12 96 ALA A O 1
ATOM 746 N N . GLY A 1 97 ? 0.743 2.545 0.461 1.00 91.38 97 GLY A N 1
ATOM 747 C CA . GLY A 1 97 ? -0.603 3.081 0.275 1.00 91.38 97 GLY A CA 1
ATOM 748 C C . GLY A 1 97 ? -1.695 2.141 0.784 1.00 91.38 97 GLY A C 1
ATOM 749 O O . GLY A 1 97 ? -2.663 2.615 1.370 1.00 91.38 97 GLY A O 1
ATOM 750 N N . PHE A 1 98 ? -1.521 0.825 0.630 1.00 91.06 98 PHE A N 1
ATOM 751 C CA . PHE A 1 98 ? -2.409 -0.191 1.197 1.00 91.06 98 PHE A CA 1
ATOM 752 C C . PHE A 1 98 ? -2.450 -0.088 2.725 1.00 91.06 98 PHE A C 1
ATOM 754 O O . PHE A 1 98 ? -3.516 0.128 3.295 1.00 91.06 98 PHE A O 1
ATOM 761 N N . HIS A 1 99 ? -1.290 -0.163 3.388 1.00 90.31 99 HIS A N 1
ATOM 762 C CA . HIS A 1 99 ? -1.212 -0.140 4.854 1.00 90.31 99 HIS A CA 1
ATOM 763 C C . HIS A 1 99 ? -1.741 1.167 5.452 1.00 90.31 99 HIS A C 1
ATOM 765 O O . HIS A 1 99 ? -2.452 1.158 6.456 1.00 90.31 99 HIS A O 1
ATOM 771 N N . TRP A 1 100 ? -1.444 2.301 4.815 1.00 91.50 100 TRP A N 1
ATOM 772 C CA . TRP A 1 100 ? -2.020 3.578 5.226 1.00 91.50 100 TRP A CA 1
ATOM 773 C C . TRP A 1 100 ? -3.532 3.650 4.951 1.00 91.50 100 TRP A C 1
ATOM 775 O O . TRP A 1 100 ? -4.284 4.145 5.787 1.00 91.50 100 TRP A O 1
ATOM 785 N N . GLY A 1 101 ? -3.994 3.129 3.811 1.00 85.75 101 GLY A N 1
ATOM 786 C CA . GLY A 1 101 ? -5.404 3.119 3.421 1.00 85.75 101 GLY A CA 1
ATOM 787 C C . GLY A 1 101 ? -6.290 2.300 4.363 1.00 85.75 101 GLY A C 1
ATOM 788 O O . GLY A 1 101 ? -7.403 2.724 4.670 1.00 85.75 101 GLY A O 1
ATOM 789 N N . GLU A 1 102 ? -5.788 1.172 4.871 1.00 86.94 102 GLU A N 1
ATOM 790 C CA . GLU A 1 102 ? -6.458 0.372 5.906 1.00 86.94 102 GLU A CA 1
ATOM 791 C C . GLU A 1 102 ? -6.716 1.185 7.175 1.00 86.94 102 GLU A C 1
ATOM 793 O O . GLU A 1 102 ? -7.848 1.249 7.668 1.00 86.94 102 GLU A O 1
ATOM 798 N N . PHE A 1 103 ? -5.682 1.875 7.662 1.00 85.94 103 PHE A N 1
ATOM 799 C CA . PHE A 1 103 ? -5.803 2.749 8.820 1.00 85.94 103 PHE A CA 1
ATOM 800 C C . PHE A 1 103 ? -6.749 3.923 8.539 1.00 85.94 103 PHE A C 1
ATOM 802 O O . PHE A 1 103 ? -7.629 4.203 9.348 1.00 85.94 103 PHE A O 1
ATOM 809 N N . ALA A 1 104 ? -6.626 4.580 7.381 1.00 85.69 104 ALA A N 1
ATOM 810 C CA . ALA A 1 104 ? -7.435 5.743 7.022 1.00 85.69 104 ALA A CA 1
ATOM 811 C C . ALA A 1 104 ? -8.936 5.418 6.935 1.00 85.69 104 ALA A C 1
ATOM 813 O O . ALA A 1 104 ? -9.764 6.162 7.462 1.00 85.69 104 ALA A O 1
ATOM 814 N N . VAL A 1 105 ? -9.301 4.294 6.310 1.00 84.19 105 VAL A N 1
ATOM 815 C CA . VAL A 1 105 ? -10.706 3.867 6.229 1.00 84.19 105 VAL A CA 1
ATOM 816 C C . VAL A 1 105 ? -11.226 3.435 7.602 1.00 84.19 105 VAL A C 1
ATOM 818 O O . VAL A 1 105 ? -12.344 3.795 7.971 1.00 84.19 105 VAL A O 1
ATOM 821 N N . THR A 1 106 ? -10.418 2.732 8.396 1.00 81.62 106 THR A N 1
ATOM 822 C CA . THR A 1 106 ? -10.811 2.328 9.756 1.00 81.62 106 THR A CA 1
ATOM 823 C C . THR A 1 106 ? -11.011 3.543 10.663 1.00 81.62 106 THR A C 1
ATOM 825 O O . THR A 1 106 ? -12.017 3.627 11.363 1.00 81.62 106 THR A O 1
ATOM 828 N N . ALA A 1 107 ? -10.122 4.535 10.590 1.00 80.12 107 ALA A N 1
ATOM 829 C CA . ALA A 1 107 ? -10.259 5.794 11.312 1.00 80.12 107 ALA A CA 1
ATOM 830 C C . ALA A 1 107 ? -11.485 6.604 10.851 1.00 80.12 107 ALA A C 1
ATOM 832 O O . ALA A 1 107 ? -12.115 7.262 11.669 1.00 80.12 107 ALA A O 1
ATOM 833 N N . GLY A 1 108 ? -11.854 6.551 9.567 1.00 78.44 108 GLY A N 1
ATOM 834 C CA . GLY A 1 108 ? -13.020 7.272 9.046 1.00 78.44 108 GLY A CA 1
ATOM 835 C C . GLY A 1 108 ? -14.372 6.634 9.393 1.00 78.44 108 GLY A C 1
ATOM 836 O O . GLY A 1 108 ? -15.328 7.354 9.672 1.00 78.44 108 GLY A O 1
ATOM 837 N N . TRP A 1 109 ? -14.465 5.298 9.382 1.00 72.06 109 TRP A N 1
ATOM 838 C CA . TRP A 1 109 ? -15.748 4.575 9.455 1.00 72.06 109 TRP A CA 1
ATOM 839 C C . TRP A 1 109 ? -15.899 3.615 10.642 1.00 72.06 109 TRP A C 1
ATOM 841 O O . TRP A 1 109 ? -16.986 3.061 10.826 1.00 72.06 109 TRP A O 1
ATOM 851 N N . ASN A 1 110 ? -14.851 3.393 11.442 1.00 71.25 110 ASN A N 1
ATOM 852 C CA . ASN A 1 110 ? -14.871 2.484 12.592 1.00 71.25 110 ASN A CA 1
ATOM 853 C C . ASN A 1 110 ? -13.920 2.947 13.718 1.00 71.25 110 ASN A C 1
ATOM 855 O O . ASN A 1 110 ? -12.997 2.237 14.125 1.00 71.25 110 ASN A O 1
ATOM 859 N N . LEU A 1 111 ? -14.169 4.159 14.229 1.00 67.06 111 LEU A N 1
ATOM 860 C CA . LEU A 1 111 ? -13.364 4.815 15.271 1.00 67.06 111 LEU A CA 1
ATOM 861 C C . LEU A 1 111 ? -13.203 3.973 16.546 1.00 67.06 111 LEU A C 1
ATOM 863 O O . LEU A 1 111 ? -12.140 3.990 17.158 1.00 67.06 111 LEU A O 1
ATOM 867 N N . GLU A 1 112 ? -14.223 3.200 16.925 1.00 62.19 112 GLU A N 1
ATOM 868 C CA . GLU A 1 112 ? -14.214 2.381 18.148 1.00 62.19 112 GLU A CA 1
ATOM 869 C C . GLU A 1 112 ? -13.177 1.247 18.120 1.00 62.19 112 GLU A C 1
ATOM 871 O O . GLU A 1 112 ? -12.757 0.771 19.177 1.00 62.19 112 GLU A O 1
ATOM 876 N N . LYS A 1 113 ? -12.761 0.810 16.923 1.00 63.34 113 LYS A N 1
ATOM 877 C CA . LYS A 1 113 ? -11.754 -0.245 16.713 1.00 63.34 113 LYS A CA 1
ATOM 878 C C . LYS A 1 113 ? -10.449 0.288 16.119 1.00 63.34 113 LYS A C 1
ATOM 880 O O . LYS A 1 113 ? -9.579 -0.508 15.775 1.00 63.34 113 LYS A O 1
ATOM 885 N N . CYS A 1 114 ? -10.320 1.606 15.981 1.00 70.06 114 CYS A N 1
ATOM 886 C CA . CYS A 1 114 ? -9.139 2.234 15.411 1.00 70.06 114 CYS A CA 1
ATOM 887 C C . CYS A 1 114 ? -7.968 2.146 16.398 1.00 70.06 114 CYS A C 1
ATOM 889 O O . CYS A 1 114 ? -8.021 2.688 17.504 1.00 70.06 114 CYS A O 1
ATOM 891 N N . SER A 1 115 ? -6.910 1.451 15.994 1.00 73.94 115 SER A N 1
ATOM 892 C CA . SER A 1 115 ? -5.666 1.320 16.750 1.00 73.94 115 SER A CA 1
ATOM 893 C C . SER A 1 115 ? -4.471 1.311 15.791 1.00 73.94 115 SER A C 1
ATOM 895 O O . SER A 1 115 ? -4.628 1.317 14.570 1.00 73.94 115 SER A O 1
ATOM 897 N N . VAL A 1 116 ? -3.247 1.302 16.319 1.00 75.25 116 VAL A N 1
ATOM 898 C CA . VAL A 1 116 ? -2.030 1.162 15.503 1.00 75.25 116 VAL A CA 1
ATOM 899 C C . VAL A 1 116 ? -1.994 -0.199 14.789 1.00 75.25 116 VAL A C 1
ATOM 901 O O . VAL A 1 116 ? -1.410 -0.325 13.715 1.00 75.25 116 VAL A O 1
ATOM 904 N N . ASP A 1 117 ? -2.715 -1.197 15.297 1.00 71.94 117 ASP A N 1
ATOM 905 C CA . ASP A 1 117 ? -2.857 -2.494 14.631 1.00 71.94 117 ASP A CA 1
ATOM 906 C C . ASP A 1 117 ? -3.705 -2.392 13.348 1.00 71.94 117 ASP A C 1
ATOM 908 O O . ASP A 1 117 ? -3.585 -3.235 12.459 1.00 71.94 117 ASP A O 1
ATOM 912 N N . SER A 1 118 ? -4.514 -1.333 13.187 1.00 79.69 118 SER A N 1
ATOM 913 C CA . SER A 1 118 ? -5.308 -1.087 11.973 1.00 79.69 118 SER A CA 1
ATOM 914 C C . SER A 1 118 ? -4.453 -0.761 10.741 1.00 79.69 118 SER A C 1
ATOM 916 O O . SER A 1 118 ? -4.950 -0.871 9.625 1.00 79.69 118 SER A O 1
ATOM 918 N N . TYR A 1 119 ? -3.164 -0.426 10.904 1.00 79.00 119 TYR A N 1
ATOM 919 C CA . TYR A 1 119 ? -2.227 -0.374 9.771 1.00 79.00 119 TYR A CA 1
ATOM 920 C C . TYR A 1 119 ? -1.961 -1.763 9.169 1.00 79.00 119 TYR A C 1
ATOM 922 O O . TYR A 1 119 ? -1.427 -1.859 8.064 1.00 79.00 119 TYR A O 1
ATOM 930 N N . LEU A 1 120 ? -2.316 -2.847 9.877 1.00 79.69 120 LEU A N 1
ATOM 931 C CA . LEU A 1 120 ? -2.198 -4.230 9.406 1.00 79.69 120 LEU A CA 1
ATOM 932 C C . LEU A 1 120 ? -0.750 -4.615 9.042 1.00 79.69 120 LEU A C 1
ATOM 934 O O . LEU A 1 120 ? -0.511 -5.461 8.183 1.00 79.69 120 LEU A O 1
ATOM 938 N N . LEU A 1 121 ? 0.224 -3.951 9.678 1.00 74.75 121 LEU A N 1
ATOM 939 C CA . LEU A 1 121 ? 1.653 -4.188 9.461 1.00 74.75 121 LEU A CA 1
ATOM 940 C C . LEU A 1 121 ? 2.081 -5.546 10.017 1.00 74.75 121 LEU A C 1
ATOM 942 O O . LEU A 1 121 ? 2.865 -6.236 9.375 1.00 74.75 121 LEU A O 1
ATOM 946 N N . ASP A 1 122 ? 1.532 -5.939 11.166 1.00 69.31 122 ASP A N 1
ATOM 947 C CA . ASP A 1 122 ? 1.798 -7.229 11.800 1.00 69.31 122 ASP A CA 1
ATOM 948 C C . ASP A 1 122 ? 0.735 -8.261 11.390 1.00 69.31 122 ASP A C 1
ATOM 950 O O . ASP A 1 122 ? -0.136 -8.657 12.161 1.00 69.31 122 ASP A O 1
ATOM 954 N N . ASN A 1 123 ? 0.768 -8.663 10.115 1.00 68.56 123 ASN A N 1
ATOM 955 C CA . ASN A 1 123 ? -0.131 -9.683 9.555 1.00 68.56 123 ASN A CA 1
ATOM 956 C C . ASN A 1 123 ? 0.453 -11.111 9.676 1.00 68.56 123 ASN A C 1
ATOM 958 O O . ASN A 1 123 ? 0.116 -12.009 8.900 1.00 68.56 123 ASN A O 1
ATOM 962 N N . GLY A 1 124 ? 1.376 -11.310 10.623 1.00 73.75 124 GLY A N 1
ATOM 963 C CA . GLY A 1 124 ? 2.093 -12.560 10.861 1.00 73.75 124 GLY A CA 1
ATOM 964 C C . GLY A 1 124 ? 3.339 -12.764 9.987 1.00 73.75 124 GLY A C 1
ATOM 965 O O . GLY A 1 124 ? 3.471 -12.241 8.880 1.00 73.75 124 GLY A O 1
ATOM 966 N N . ALA A 1 125 ? 4.265 -13.600 10.470 1.00 72.50 125 ALA A N 1
ATOM 967 C CA . ALA A 1 125 ? 5.562 -13.847 9.825 1.00 72.50 125 ALA A CA 1
ATOM 968 C C . ALA A 1 125 ? 5.446 -14.328 8.364 1.00 72.50 125 ALA A C 1
ATOM 970 O O . ALA A 1 125 ? 6.244 -13.936 7.514 1.00 72.50 125 ALA A O 1
ATOM 971 N N . MET A 1 126 ? 4.422 -15.127 8.049 1.00 80.44 126 MET A N 1
ATOM 972 C CA . MET A 1 126 ? 4.191 -15.649 6.696 1.00 80.44 126 MET A CA 1
ATOM 973 C C . MET A 1 126 ? 3.912 -14.544 5.672 1.00 80.44 126 MET A C 1
ATOM 975 O O . MET A 1 126 ? 4.340 -14.659 4.525 1.00 80.44 126 MET A O 1
ATOM 979 N N . TYR A 1 127 ? 3.246 -13.458 6.077 1.00 82.75 127 TYR A N 1
ATOM 980 C CA . TYR A 1 127 ? 3.005 -12.307 5.207 1.00 82.75 127 TYR A CA 1
ATOM 981 C C . TYR A 1 127 ? 4.321 -11.629 4.811 1.00 82.75 127 TYR A C 1
ATOM 983 O O . TYR A 1 127 ? 4.551 -11.354 3.632 1.00 82.75 127 TYR A O 1
ATOM 991 N N . HIS A 1 128 ? 5.216 -11.410 5.776 1.00 83.75 128 HIS A N 1
ATOM 992 C CA . HIS A 1 128 ? 6.523 -10.810 5.508 1.00 83.75 128 HIS A CA 1
ATOM 993 C C . HIS A 1 128 ? 7.410 -11.722 4.659 1.00 83.75 128 HIS A C 1
ATOM 995 O O . HIS A 1 128 ? 8.062 -11.242 3.734 1.00 83.75 128 HIS A O 1
ATOM 1001 N N . VAL A 1 129 ? 7.384 -13.035 4.912 1.00 85.19 129 VAL A N 1
ATOM 1002 C CA . VAL A 1 129 ? 8.114 -14.019 4.101 1.00 85.19 129 VAL A CA 1
ATOM 1003 C C . VAL A 1 129 ? 7.601 -14.032 2.662 1.00 85.19 129 VAL A C 1
ATOM 1005 O O . VAL A 1 129 ? 8.412 -14.016 1.743 1.00 85.19 129 VAL A O 1
ATOM 1008 N N . ALA A 1 130 ? 6.284 -14.000 2.444 1.00 86.50 130 ALA A N 1
ATOM 1009 C CA . ALA A 1 130 ? 5.708 -13.989 1.100 1.00 86.50 130 ALA A CA 1
ATOM 1010 C C . ALA A 1 130 ? 6.079 -12.717 0.317 1.00 86.50 130 ALA A C 1
ATOM 1012 O O . ALA A 1 130 ? 6.503 -12.805 -0.834 1.00 86.50 130 ALA A O 1
ATOM 1013 N N . ASN A 1 131 ? 5.981 -11.540 0.945 1.00 87.06 131 ASN A N 1
ATOM 1014 C CA . ASN A 1 131 ? 6.386 -10.279 0.315 1.00 87.06 131 ASN A CA 1
ATOM 1015 C C . ASN A 1 131 ? 7.898 -10.232 0.048 1.00 87.06 131 ASN A C 1
ATOM 1017 O O . ASN A 1 131 ? 8.323 -9.781 -1.015 1.00 87.06 131 ASN A O 1
ATOM 1021 N N . GLY A 1 132 ? 8.709 -10.737 0.983 1.00 88.12 132 GLY A N 1
ATOM 1022 C CA . GLY A 1 132 ? 10.153 -10.872 0.809 1.00 88.12 132 GLY A CA 1
ATOM 1023 C C . GLY A 1 132 ? 10.505 -11.805 -0.348 1.00 88.12 132 GLY A C 1
ATOM 1024 O O . GLY A 1 132 ? 11.291 -11.431 -1.211 1.00 88.12 132 GLY A O 1
ATOM 1025 N N . ALA A 1 133 ? 9.864 -12.974 -0.424 1.00 90.38 133 ALA A N 1
ATOM 1026 C CA . ALA A 1 133 ? 10.050 -13.929 -1.510 1.00 90.38 133 ALA A CA 1
ATOM 1027 C C . ALA A 1 133 ? 9.663 -13.331 -2.871 1.00 90.38 133 ALA A C 1
ATOM 1029 O O . ALA A 1 133 ? 10.436 -13.448 -3.818 1.00 90.38 133 ALA A O 1
ATOM 1030 N N . ALA A 1 134 ? 8.529 -12.625 -2.954 1.00 87.88 134 ALA A N 1
ATOM 1031 C CA . ALA A 1 134 ? 8.101 -11.941 -4.174 1.00 87.88 134 ALA A CA 1
ATOM 1032 C C . ALA A 1 134 ? 9.099 -10.854 -4.612 1.00 87.88 134 ALA A C 1
ATOM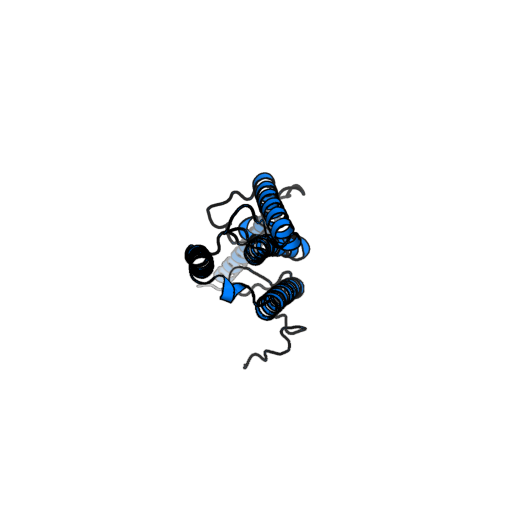 1034 O O . ALA A 1 134 ? 9.413 -10.728 -5.798 1.00 87.88 134 ALA A O 1
ATOM 1035 N N . LEU A 1 135 ? 9.647 -10.088 -3.661 1.00 89.69 135 LEU A N 1
ATOM 1036 C CA . LEU A 1 135 ? 10.674 -9.087 -3.944 1.00 89.69 135 LEU A CA 1
ATOM 1037 C C . LEU A 1 135 ? 11.983 -9.737 -4.416 1.00 89.69 135 LEU A C 1
ATOM 1039 O O . LEU A 1 135 ? 12.581 -9.284 -5.392 1.00 89.69 135 LEU A O 1
ATOM 1043 N N . THR A 1 136 ? 12.421 -10.812 -3.761 1.00 89.19 136 THR A N 1
ATOM 1044 C CA . THR A 1 136 ? 13.615 -11.567 -4.156 1.00 89.19 136 THR A CA 1
ATOM 1045 C C . THR A 1 136 ? 13.454 -12.169 -5.549 1.00 89.19 136 THR A C 1
ATOM 1047 O O . THR A 1 136 ? 14.338 -12.001 -6.388 1.00 89.19 136 THR A O 1
ATOM 1050 N N . GLU A 1 137 ? 12.315 -12.800 -5.835 1.00 91.31 137 GLU A N 1
ATOM 1051 C CA . GLU A 1 137 ? 11.987 -13.323 -7.163 1.00 91.31 137 GLU A CA 1
ATOM 1052 C C . GLU A 1 137 ? 12.025 -12.213 -8.221 1.00 91.31 137 GLU A C 1
ATOM 1054 O O . GLU A 1 137 ? 12.593 -12.402 -9.303 1.00 91.31 137 GLU A O 1
ATOM 1059 N N . TYR A 1 138 ? 11.477 -11.034 -7.906 1.00 88.19 138 TYR A N 1
ATOM 1060 C CA . TYR A 1 138 ? 11.505 -9.880 -8.798 1.00 88.19 138 TYR A CA 1
ATOM 1061 C C . TYR A 1 138 ? 12.936 -9.425 -9.106 1.00 88.19 138 TYR A C 1
ATOM 1063 O O . TYR A 1 138 ? 13.270 -9.244 -10.278 1.00 88.19 138 TYR A O 1
ATOM 1071 N N . LEU A 1 139 ? 13.788 -9.277 -8.087 1.00 88.56 139 LEU A N 1
ATOM 1072 C CA . LEU A 1 139 ? 15.177 -8.835 -8.249 1.00 88.56 139 LEU A CA 1
ATOM 1073 C C . LEU A 1 139 ? 16.023 -9.850 -9.028 1.00 88.56 139 LEU A C 1
ATOM 1075 O O . LEU A 1 139 ? 16.778 -9.457 -9.917 1.00 88.56 139 LEU A O 1
ATOM 1079 N N . ILE A 1 140 ? 15.858 -11.147 -8.749 1.00 88.44 140 ILE A N 1
ATOM 1080 C CA . ILE A 1 140 ? 16.519 -12.228 -9.493 1.00 88.44 140 ILE A CA 1
ATOM 1081 C C . ILE A 1 140 ? 16.072 -12.194 -10.958 1.00 88.44 140 ILE A C 1
ATOM 1083 O O . ILE A 1 140 ? 16.904 -12.161 -11.864 1.00 88.44 140 ILE A O 1
ATOM 1087 N N . SER A 1 141 ? 14.762 -12.131 -11.203 1.00 87.44 141 SER A N 1
ATOM 1088 C CA . SER A 1 141 ? 14.210 -12.072 -12.560 1.00 87.44 141 SER A CA 1
ATOM 1089 C C . SER A 1 141 ? 14.688 -10.838 -13.324 1.00 87.44 141 SER A C 1
ATOM 1091 O O . SER A 1 141 ? 14.952 -10.924 -14.519 1.00 87.44 141 SER A O 1
ATOM 1093 N N . LEU A 1 142 ? 14.805 -9.695 -12.645 1.00 86.62 142 LEU A N 1
ATOM 1094 C CA . LEU A 1 142 ? 15.295 -8.453 -13.232 1.00 86.62 142 LEU A CA 1
ATOM 1095 C C . LEU A 1 142 ? 16.780 -8.546 -13.608 1.00 86.62 142 LEU A C 1
ATOM 1097 O O . LEU A 1 142 ? 17.162 -8.043 -14.661 1.00 86.62 142 LEU A O 1
ATOM 1101 N N . TYR A 1 143 ? 17.593 -9.204 -12.776 1.00 86.62 143 TYR A N 1
ATOM 1102 C CA . TYR A 1 143 ? 19.022 -9.389 -13.026 1.00 86.62 143 TYR A CA 1
ATOM 1103 C C . TYR A 1 143 ? 19.289 -10.324 -14.215 1.00 86.62 143 TYR A C 1
ATOM 1105 O O . TYR A 1 143 ? 20.082 -9.992 -15.093 1.00 86.62 143 TYR A O 1
ATOM 1113 N N . PHE A 1 144 ? 18.609 -11.474 -14.273 1.00 87.56 144 PHE A N 1
ATOM 1114 C CA . PHE A 1 144 ? 18.839 -12.473 -15.322 1.00 87.56 144 PHE A CA 1
ATOM 1115 C C . PHE A 1 144 ? 18.064 -12.192 -16.619 1.00 87.56 144 PHE A C 1
ATOM 1117 O O . PHE A 1 144 ? 18.582 -12.441 -17.707 1.00 87.56 144 PHE A O 1
ATOM 1124 N N . TRP A 1 145 ? 16.836 -11.664 -16.533 1.00 85.00 145 TRP A N 1
ATOM 1125 C CA . TRP A 1 145 ? 15.940 -11.478 -17.683 1.00 85.00 145 TRP A CA 1
ATOM 1126 C C . TRP A 1 145 ? 15.196 -10.132 -17.649 1.00 85.00 145 TRP A C 1
ATOM 1128 O O . TRP A 1 145 ? 13.961 -10.095 -17.556 1.00 85.00 145 TRP A O 1
ATOM 1138 N N . PRO A 1 146 ? 15.905 -9.000 -17.822 1.00 80.50 146 PRO A N 1
ATOM 1139 C CA . PRO A 1 146 ? 15.293 -7.670 -17.778 1.00 80.50 146 PRO A CA 1
ATOM 1140 C C . PRO A 1 146 ? 14.216 -7.464 -18.859 1.00 80.50 146 PRO A C 1
ATOM 1142 O O . PRO A 1 146 ? 13.234 -6.757 -18.630 1.00 80.50 146 PRO A O 1
ATOM 1145 N N . HIS A 1 147 ? 14.341 -8.141 -20.008 1.00 77.25 147 HIS A N 1
ATOM 1146 C CA . HIS A 1 147 ? 13.381 -8.070 -21.117 1.00 77.25 147 HIS A CA 1
ATOM 1147 C C . HIS A 1 147 ? 11.959 -8.523 -20.724 1.00 77.25 147 HIS A C 1
ATOM 1149 O O . HIS A 1 147 ? 10.969 -8.013 -21.248 1.00 77.25 147 HIS A O 1
ATOM 1155 N N . LEU A 1 148 ? 11.821 -9.455 -19.771 1.00 72.50 148 LEU A N 1
ATOM 1156 C CA . LEU A 1 148 ? 10.504 -9.930 -19.323 1.00 72.50 148 LEU A CA 1
ATOM 1157 C C . LEU A 1 148 ? 9.704 -8.841 -18.595 1.00 72.50 148 LEU A C 1
ATOM 1159 O O . LEU A 1 148 ? 8.477 -8.911 -18.538 1.00 72.50 148 LEU A O 1
ATOM 1163 N N . LYS A 1 149 ? 10.377 -7.823 -18.048 1.00 73.81 149 LYS A N 1
ATOM 1164 C CA . LYS A 1 149 ? 9.745 -6.733 -17.290 1.00 73.81 149 LYS A CA 1
ATOM 1165 C C . LYS A 1 149 ? 9.456 -5.494 -18.143 1.00 73.81 149 LYS A C 1
ATOM 1167 O O . LYS A 1 149 ? 8.840 -4.551 -17.653 1.00 73.81 149 LYS A O 1
ATOM 1172 N N . THR A 1 150 ? 9.828 -5.500 -19.424 1.00 73.94 150 THR A N 1
ATOM 1173 C CA . THR A 1 150 ? 9.627 -4.371 -20.352 1.00 73.94 150 THR A CA 1
ATOM 1174 C C . THR A 1 150 ? 8.210 -4.322 -20.942 1.00 73.94 150 THR A C 1
ATOM 1176 O O . THR A 1 150 ? 7.820 -3.322 -21.545 1.00 73.94 150 THR A O 1
ATOM 1179 N N . ASN A 1 151 ? 7.399 -5.374 -20.772 1.00 82.56 151 ASN A N 1
ATOM 1180 C CA . ASN A 1 151 ? 6.048 -5.409 -21.332 1.00 82.56 151 ASN A CA 1
ATOM 1181 C C . ASN A 1 151 ? 5.096 -4.447 -20.593 1.00 82.56 151 ASN A C 1
ATOM 1183 O O . ASN A 1 151 ? 4.542 -4.766 -19.539 1.00 82.56 151 ASN A O 1
ATOM 1187 N N . ARG A 1 152 ? 4.855 -3.281 -21.207 1.00 82.62 152 ARG A N 1
ATOM 1188 C CA . ARG A 1 152 ? 3.947 -2.236 -20.705 1.00 82.62 152 ARG A CA 1
ATOM 1189 C C . ARG A 1 152 ? 2.525 -2.718 -20.429 1.00 82.62 152 ARG A C 1
ATOM 1191 O O . ARG A 1 152 ? 1.894 -2.195 -19.517 1.00 82.62 152 ARG A O 1
ATOM 1198 N N . TYR A 1 153 ? 2.012 -3.682 -21.196 1.00 87.81 153 TYR A N 1
ATOM 1199 C CA . TYR A 1 153 ? 0.637 -4.150 -21.033 1.00 87.81 153 TYR A CA 1
ATOM 1200 C C . TYR A 1 153 ? 0.488 -4.920 -19.730 1.00 87.81 153 TYR A C 1
ATOM 1202 O O . TYR A 1 153 ? -0.403 -4.603 -18.956 1.00 87.81 153 TYR A O 1
ATOM 1210 N N . VAL A 1 154 ? 1.418 -5.834 -19.440 1.00 87.44 154 VAL A N 1
ATOM 1211 C CA . VAL A 1 154 ? 1.425 -6.605 -18.188 1.00 87.44 154 VAL A CA 1
ATOM 1212 C C . VAL A 1 154 ? 1.495 -5.671 -16.978 1.00 87.44 154 VAL A C 1
ATOM 1214 O O . VAL A 1 154 ? 0.699 -5.807 -16.050 1.00 87.44 154 VAL A O 1
ATOM 1217 N N . THR A 1 155 ? 2.385 -4.674 -17.013 1.00 86.31 155 THR A N 1
ATOM 1218 C CA . THR A 1 155 ? 2.491 -3.664 -15.949 1.00 86.31 155 THR A CA 1
ATOM 1219 C C . THR A 1 155 ? 1.196 -2.863 -15.796 1.00 86.31 155 THR A C 1
ATOM 1221 O O . THR A 1 155 ? 0.709 -2.703 -14.680 1.00 86.31 155 THR A O 1
ATOM 1224 N N . ALA A 1 156 ? 0.599 -2.397 -16.898 1.00 89.25 156 ALA A N 1
ATOM 1225 C CA . ALA A 1 156 ? -0.646 -1.632 -16.861 1.00 89.25 156 ALA A CA 1
ATOM 1226 C C . ALA A 1 156 ? -1.822 -2.454 -16.306 1.00 89.25 156 ALA A C 1
ATOM 1228 O O . ALA A 1 156 ? -2.592 -1.945 -15.493 1.00 89.25 156 ALA A O 1
ATOM 1229 N N . THR A 1 157 ? -1.943 -3.729 -16.691 1.00 91.81 157 THR A N 1
ATOM 1230 C CA . THR A 1 157 ? -2.975 -4.625 -16.150 1.00 91.81 157 THR A CA 1
ATOM 1231 C C . THR A 1 157 ? -2.759 -4.872 -14.658 1.00 91.81 157 THR A C 1
ATOM 1233 O O . THR A 1 157 ? -3.718 -4.821 -13.892 1.00 91.81 157 THR A O 1
ATOM 1236 N N . GLY A 1 158 ? -1.510 -5.068 -14.223 1.00 89.25 158 GLY A N 1
ATOM 1237 C CA . GLY A 1 158 ? -1.167 -5.208 -12.806 1.00 89.25 158 GLY A CA 1
ATOM 1238 C C . GLY A 1 158 ? -1.554 -3.977 -11.982 1.00 89.25 158 GLY A C 1
ATOM 1239 O O . GLY A 1 158 ? -2.215 -4.114 -10.956 1.00 89.25 158 GLY A O 1
ATOM 1240 N N . ILE A 1 159 ? -1.226 -2.774 -12.465 1.00 91.12 159 ILE A N 1
ATOM 1241 C CA . ILE A 1 159 ? -1.619 -1.509 -11.821 1.00 91.12 159 ILE A CA 1
ATOM 1242 C C . ILE A 1 159 ? -3.145 -1.410 -11.718 1.00 91.12 159 ILE A C 1
ATOM 1244 O O . ILE A 1 159 ? -3.668 -1.116 -10.644 1.00 91.12 159 ILE A O 1
ATOM 1248 N N . ALA A 1 160 ? -3.866 -1.693 -12.806 1.00 92.62 160 ALA A N 1
ATOM 1249 C CA . ALA A 1 160 ? -5.326 -1.644 -12.815 1.00 92.62 160 ALA A CA 1
ATOM 1250 C C . ALA A 1 160 ? -5.942 -2.613 -11.791 1.00 92.62 160 ALA A C 1
ATOM 1252 O O . ALA A 1 160 ? -6.857 -2.229 -11.064 1.00 92.62 160 ALA A O 1
ATOM 1253 N N . LEU A 1 161 ? -5.415 -3.837 -11.688 1.00 92.38 161 LEU A N 1
ATOM 1254 C CA . LEU A 1 161 ? -5.872 -4.834 -10.717 1.00 92.38 161 LEU A CA 1
ATOM 1255 C C . LEU A 1 161 ? -5.605 -4.408 -9.270 1.00 92.38 161 LEU A C 1
ATOM 1257 O O . LEU A 1 161 ? -6.489 -4.560 -8.430 1.00 92.38 161 LEU A O 1
ATOM 1261 N N . VAL A 1 162 ? -4.427 -3.847 -8.979 1.00 92.56 162 VAL A N 1
ATOM 1262 C CA . VAL A 1 162 ? -4.089 -3.336 -7.639 1.00 92.56 162 VAL A CA 1
ATOM 1263 C C . VAL A 1 162 ? -5.033 -2.202 -7.242 1.00 92.56 162 VAL A C 1
ATOM 1265 O O . VAL A 1 162 ? -5.613 -2.238 -6.158 1.00 92.56 162 VAL A O 1
ATOM 1268 N N . MET A 1 163 ? -5.250 -1.233 -8.136 1.00 92.38 163 MET A N 1
ATOM 1269 C CA . MET A 1 163 ? -6.162 -0.115 -7.879 1.00 92.38 163 MET A CA 1
ATOM 1270 C C . MET A 1 163 ? -7.602 -0.595 -7.683 1.00 92.38 163 MET A C 1
ATOM 1272 O O . MET A 1 163 ? -8.265 -0.188 -6.732 1.00 92.38 163 MET A O 1
ATOM 1276 N N . PHE A 1 164 ? -8.080 -1.494 -8.546 1.00 92.50 164 PHE A N 1
ATOM 1277 C CA . PHE A 1 164 ? -9.419 -2.067 -8.429 1.00 92.50 164 PHE A CA 1
ATOM 1278 C C . PHE A 1 164 ? -9.599 -2.850 -7.121 1.00 92.50 164 PHE A C 1
ATOM 1280 O O . PHE A 1 164 ? -10.594 -2.660 -6.423 1.00 92.50 164 PHE A O 1
ATOM 1287 N N . GLY A 1 165 ? -8.624 -3.687 -6.756 1.00 88.50 165 GLY A N 1
ATOM 1288 C CA . GLY A 1 165 ? -8.639 -4.451 -5.511 1.00 88.50 165 GLY A CA 1
ATOM 1289 C C . GLY A 1 165 ? -8.661 -3.552 -4.275 1.00 88.50 165 GLY A C 1
ATOM 1290 O O . GLY A 1 165 ? -9.460 -3.790 -3.368 1.00 88.50 165 GLY A O 1
ATOM 1291 N N . GLN A 1 166 ? -7.857 -2.484 -4.264 1.00 90.38 166 GLN A N 1
ATOM 1292 C CA . GLN A 1 166 ? -7.857 -1.508 -3.173 1.00 90.38 166 GLN A CA 1
ATOM 1293 C C . GLN A 1 166 ? -9.207 -0.793 -3.054 1.00 90.38 166 GLN A C 1
ATOM 1295 O O . GLN A 1 166 ? -9.738 -0.678 -1.952 1.00 90.38 166 GLN A O 1
ATOM 1300 N N . LEU A 1 167 ? -9.793 -0.354 -4.173 1.00 87.94 167 LEU A N 1
ATOM 1301 C CA . LEU A 1 167 ? -11.108 0.293 -4.174 1.00 87.94 167 LEU A CA 1
ATOM 1302 C C . LEU A 1 167 ? -12.196 -0.641 -3.642 1.00 87.94 167 LEU A C 1
ATOM 1304 O O . LEU A 1 167 ? -12.976 -0.240 -2.781 1.00 87.94 167 LEU A O 1
ATOM 1308 N N . LEU A 1 168 ? -12.229 -1.890 -4.116 1.00 87.19 168 LEU A N 1
ATOM 1309 C CA . LEU A 1 168 ? -13.183 -2.894 -3.651 1.00 87.19 168 LEU A CA 1
ATOM 1310 C C . LEU A 1 168 ? -13.020 -3.161 -2.152 1.00 87.19 168 LEU A C 1
ATOM 1312 O O . LEU A 1 168 ? -14.014 -3.256 -1.434 1.00 87.19 168 LEU A O 1
ATOM 1316 N N . ARG A 1 169 ? -11.777 -3.241 -1.668 1.00 86.44 169 ARG A N 1
ATOM 1317 C CA . ARG A 1 169 ? -11.479 -3.442 -0.250 1.00 86.44 169 ARG A CA 1
ATOM 1318 C C . ARG A 1 169 ? -11.937 -2.260 0.601 1.00 86.44 169 ARG A C 1
ATOM 1320 O O . ARG A 1 169 ? -12.664 -2.467 1.569 1.00 86.44 169 ARG A O 1
ATOM 1327 N N . SER A 1 170 ? -11.580 -1.035 0.221 1.00 85.00 170 SER A N 1
ATOM 1328 C CA . SER A 1 170 ? -12.028 0.175 0.914 1.00 85.00 170 SER A CA 1
ATOM 1329 C C . SER A 1 170 ? -13.553 0.299 0.900 1.00 85.00 170 SER A C 1
ATOM 1331 O O . SER A 1 170 ? -14.142 0.561 1.943 1.00 85.00 170 SER A O 1
ATOM 1333 N N . ALA A 1 171 ? -14.213 0.025 -0.230 1.00 81.12 171 ALA A N 1
ATOM 1334 C CA . ALA A 1 171 ? -15.672 0.029 -0.325 1.00 81.12 171 ALA A CA 1
ATOM 1335 C C . ALA A 1 171 ? -16.319 -1.023 0.590 1.00 81.12 171 ALA A C 1
ATOM 1337 O O . ALA A 1 171 ? -17.300 -0.722 1.265 1.00 81.12 171 ALA A O 1
ATOM 1338 N N . ALA A 1 172 ? -15.755 -2.232 0.660 1.00 77.94 172 ALA A N 1
ATOM 1339 C CA . ALA A 1 172 ? -16.226 -3.281 1.558 1.00 77.94 172 ALA A CA 1
ATOM 1340 C C . ALA A 1 172 ? -16.071 -2.890 3.036 1.00 77.94 172 ALA A C 1
ATOM 1342 O O . ALA A 1 172 ? -17.000 -3.094 3.812 1.00 77.94 172 ALA A O 1
ATOM 1343 N N . MET A 1 173 ? -14.946 -2.279 3.420 1.00 78.56 173 MET A N 1
ATOM 1344 C CA . MET A 1 173 ? -14.733 -1.774 4.783 1.00 78.56 173 MET A CA 1
ATOM 1345 C C . MET A 1 173 ? -15.689 -0.629 5.134 1.00 78.56 173 MET A C 1
ATOM 1347 O O . MET A 1 173 ? -16.265 -0.634 6.217 1.00 78.56 173 MET A O 1
ATOM 1351 N N . ILE A 1 174 ? -15.908 0.315 4.212 1.00 76.12 174 ILE A N 1
ATOM 1352 C CA . ILE A 1 174 ? -16.871 1.415 4.379 1.00 76.12 174 ILE A CA 1
ATOM 1353 C C . ILE A 1 174 ? -18.289 0.861 4.541 1.00 76.12 174 ILE A C 1
ATOM 1355 O O . ILE A 1 174 ? -19.021 1.283 5.431 1.00 76.12 174 ILE A O 1
ATOM 1359 N N . HIS A 1 175 ? -18.671 -0.105 3.705 1.00 68.56 175 HIS A N 1
ATOM 1360 C CA . HIS A 1 175 ? -20.003 -0.700 3.725 1.00 68.56 175 HIS A CA 1
ATOM 1361 C C . HIS A 1 175 ? -20.236 -1.573 4.965 1.00 68.56 175 HIS A C 1
ATOM 1363 O O . HIS A 1 175 ? -21.318 -1.553 5.544 1.00 68.56 175 HIS A O 1
ATOM 1369 N N . ALA A 1 176 ? -19.216 -2.314 5.403 1.00 59.34 176 ALA A N 1
ATOM 1370 C CA . ALA A 1 176 ? -19.272 -3.112 6.619 1.00 59.34 176 ALA A CA 1
ATOM 1371 C C . ALA A 1 176 ? -19.122 -2.267 7.899 1.00 59.34 176 ALA A C 1
ATOM 1373 O O . ALA A 1 176 ? -19.522 -2.750 8.953 1.00 59.34 176 ALA A O 1
ATOM 1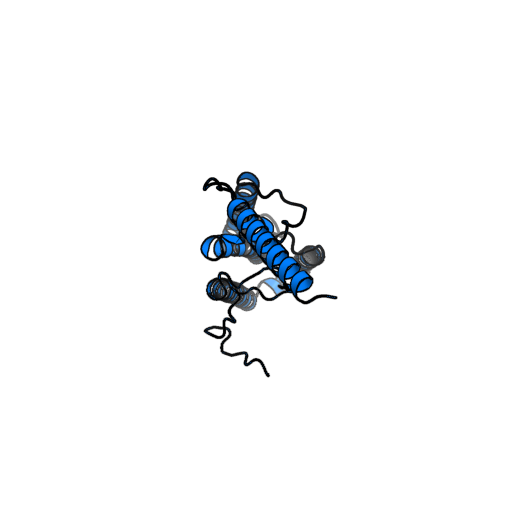374 N N . SER A 1 177 ? -18.573 -1.043 7.825 1.00 61.34 177 SER A N 1
ATOM 1375 C CA . SER A 1 177 ? -18.417 -0.048 8.906 1.00 61.34 177 SER A CA 1
ATOM 1376 C C . SER A 1 177 ? -18.206 -0.687 10.296 1.00 61.34 177 SER A C 1
ATOM 1378 O O . SER A 1 177 ? -17.215 -1.389 10.509 1.00 61.34 177 SER A O 1
ATOM 1380 N N . THR A 1 178 ? -19.131 -0.506 11.241 1.00 53.28 178 THR A N 1
ATOM 1381 C CA . THR A 1 178 ? -19.065 -1.009 12.629 1.00 53.28 178 THR A CA 1
ATOM 1382 C C . THR A 1 178 ? -19.071 -2.541 12.734 1.00 53.28 178 THR A C 1
ATOM 1384 O O . THR A 1 178 ? -18.565 -3.127 13.702 1.00 53.28 178 THR A O 1
ATOM 1387 N N . ASN A 1 179 ? -19.582 -3.211 11.703 1.00 50.94 179 ASN A N 1
ATOM 1388 C CA . ASN A 1 179 ? -19.652 -4.659 11.573 1.00 50.94 179 ASN A CA 1
ATOM 1389 C C . ASN A 1 179 ? -18.317 -5.283 11.131 1.00 50.94 179 ASN A C 1
ATOM 1391 O O . ASN A 1 179 ? -18.111 -6.483 11.339 1.00 50.94 179 ASN A O 1
ATOM 1395 N N . PHE A 1 180 ? -17.400 -4.484 10.569 1.00 50.81 180 PHE A N 1
ATOM 1396 C CA . PHE A 1 180 ? -16.067 -4.930 10.177 1.00 50.81 180 PHE A CA 1
ATOM 1397 C C . PHE A 1 180 ? -15.189 -5.145 11.415 1.00 50.81 180 PHE A C 1
ATOM 1399 O O . PHE A 1 180 ? -15.145 -4.332 12.343 1.00 50.81 180 PHE A O 1
ATOM 1406 N N . SER A 1 181 ? -14.515 -6.286 11.463 1.00 51.06 181 SER A N 1
ATOM 1407 C CA . SER A 1 181 ? -13.567 -6.652 12.511 1.00 51.06 181 SER A CA 1
ATOM 1408 C C . SER A 1 181 ? -12.404 -7.367 11.838 1.00 51.06 181 SER A C 1
ATOM 1410 O O . SER A 1 181 ? -12.638 -8.319 11.097 1.00 51.06 181 SER A O 1
ATOM 1412 N N . HIS A 1 182 ? -11.169 -6.922 12.087 1.00 47.75 182 HIS A N 1
ATOM 1413 C CA . HIS A 1 182 ? -9.965 -7.566 11.541 1.00 47.75 182 HIS A CA 1
ATOM 1414 C C . HIS A 1 182 ? -9.767 -8.989 12.089 1.00 47.75 182 HIS A C 1
ATOM 1416 O O . HIS A 1 182 ? -9.207 -9.841 11.407 1.00 47.75 182 HIS A O 1
ATOM 1422 N N . ALA A 1 183 ? -10.287 -9.267 13.287 1.00 42.78 183 ALA A N 1
ATOM 1423 C CA . ALA A 1 183 ? -10.393 -10.609 13.842 1.00 42.78 183 ALA A CA 1
ATOM 1424 C C . ALA A 1 183 ? -11.795 -11.180 13.595 1.00 42.78 183 ALA A C 1
ATOM 1426 O O . ALA A 1 183 ? -12.797 -10.502 13.860 1.00 42.78 183 ALA A O 1
ATOM 1427 N N . VAL A 1 184 ? -11.863 -12.439 13.145 1.00 44.19 184 VAL A N 1
ATOM 1428 C CA . VAL A 1 184 ? -13.119 -13.198 13.063 1.00 44.19 184 VAL A CA 1
ATOM 1429 C C . VAL A 1 184 ? -13.753 -13.203 14.451 1.00 44.19 184 VAL A C 1
ATOM 1431 O O . VAL A 1 184 ? -13.181 -13.710 15.415 1.00 44.19 184 VAL A O 1
ATOM 1434 N N . ALA A 1 185 ? -14.921 -12.576 14.570 1.00 40.34 185 ALA A N 1
ATOM 1435 C CA . ALA A 1 185 ? -15.664 -12.562 15.815 1.00 40.34 185 ALA A CA 1
ATOM 1436 C C . ALA A 1 185 ? -16.264 -13.956 16.037 1.00 40.34 185 ALA A C 1
ATOM 1438 O O . ALA A 1 185 ? -17.180 -14.364 15.331 1.00 40.34 185 ALA A O 1
ATOM 1439 N N . TYR A 1 186 ? -15.753 -14.682 17.029 1.00 41.75 186 TYR A N 1
ATOM 1440 C CA . TYR A 1 186 ? -16.262 -16.008 17.397 1.00 41.75 186 TYR A CA 1
ATOM 1441 C C . TYR A 1 186 ? -17.558 -15.951 18.227 1.00 41.75 186 TYR A C 1
ATOM 1443 O O . TYR A 1 186 ? -18.156 -16.987 18.499 1.00 41.75 186 TYR A O 1
ATOM 1451 N N . SER A 1 187 ? -18.009 -14.755 18.629 1.00 38.00 187 SER A N 1
ATOM 1452 C CA . SER A 1 187 ? -19.243 -14.561 19.396 1.00 38.00 187 SER A CA 1
ATOM 1453 C C . SER A 1 187 ? -20.077 -13.407 18.834 1.00 38.00 187 SER A C 1
ATOM 1455 O O . SER A 1 187 ? -19.568 -12.307 18.598 1.00 38.00 187 SER A O 1
ATOM 1457 N N . LYS A 1 188 ? -21.368 -13.676 18.602 1.00 39.12 188 LYS A N 1
ATOM 1458 C CA . LYS A 1 188 ? -22.333 -12.751 17.994 1.00 39.12 188 LYS A CA 1
ATOM 1459 C C . LYS A 1 188 ? -22.723 -11.660 19.000 1.00 39.12 188 LYS A C 1
ATOM 1461 O O . LYS A 1 188 ? -23.291 -11.956 20.048 1.00 39.12 188 LYS A O 1
ATOM 1466 N N . ARG A 1 189 ? -22.447 -10.390 18.685 1.00 45.34 189 ARG A N 1
ATOM 1467 C CA . ARG A 1 189 ? -22.878 -9.234 19.500 1.00 45.34 189 ARG A CA 1
ATOM 1468 C C . ARG A 1 189 ? -24.300 -8.806 19.116 1.00 45.34 189 ARG A C 1
ATOM 1470 O O . ARG A 1 189 ? -24.676 -8.921 17.954 1.00 45.34 189 ARG A O 1
ATOM 1477 N N . LYS A 1 190 ? -25.073 -8.250 20.061 1.00 47.16 190 LYS A N 1
ATOM 1478 C CA . LYS A 1 190 ? -26.433 -7.712 19.808 1.00 47.16 190 LYS A CA 1
ATOM 1479 C C . LYS A 1 190 ? -26.459 -6.557 18.788 1.00 47.16 190 LYS A C 1
ATOM 1481 O O . LYS A 1 190 ? -27.493 -6.319 18.182 1.00 47.16 190 LYS A O 1
ATOM 1486 N N . THR A 1 191 ? -25.330 -5.877 18.585 1.00 48.09 191 THR A N 1
ATOM 1487 C CA . THR A 1 191 ? -25.142 -4.788 17.609 1.00 48.09 191 THR A CA 1
ATOM 1488 C C . THR A 1 191 ? -24.616 -5.255 16.247 1.00 48.09 191 THR A C 1
ATOM 1490 O O . THR A 1 191 ? -24.437 -4.432 15.357 1.00 48.09 191 THR A O 1
ATOM 1493 N N . HIS A 1 192 ? -24.352 -6.555 16.068 1.00 43.28 192 HIS A N 1
ATOM 1494 C CA . HIS A 1 192 ? -23.815 -7.117 14.826 1.00 43.28 192 HIS A CA 1
ATOM 1495 C C . HIS A 1 192 ? -24.986 -7.475 13.901 1.00 43.28 192 HIS A C 1
ATOM 1497 O O . HIS A 1 192 ? -25.628 -8.515 14.071 1.00 43.28 192 HIS A O 1
ATOM 1503 N N . THR A 1 193 ? -25.324 -6.589 12.966 1.00 43.47 193 THR A N 1
ATOM 1504 C CA . THR A 1 193 ? -26.367 -6.837 11.961 1.00 43.47 193 THR A CA 1
ATOM 1505 C C . THR A 1 193 ? -25.730 -7.413 10.705 1.00 43.47 193 THR A C 1
ATOM 1507 O O . THR A 1 193 ? -24.659 -6.993 10.281 1.00 43.47 193 THR A O 1
ATOM 1510 N N . LEU A 1 194 ? -26.341 -8.437 10.113 1.00 49.44 194 LEU A N 1
ATOM 1511 C CA . LEU A 1 194 ? -25.825 -9.013 8.875 1.00 49.44 194 LEU A CA 1
ATOM 1512 C C . LEU A 1 194 ? -25.989 -7.975 7.758 1.00 49.44 194 LEU A C 1
ATOM 1514 O O . LEU A 1 194 ? -27.108 -7.591 7.434 1.00 49.44 194 LEU A O 1
ATOM 1518 N N . VAL A 1 195 ? -24.878 -7.509 7.191 1.00 46.97 195 VAL A N 1
ATOM 1519 C CA . VAL A 1 195 ? -24.904 -6.587 6.053 1.00 46.97 195 VAL A CA 1
ATOM 1520 C C . VAL A 1 195 ? -25.108 -7.421 4.790 1.00 46.97 195 VAL A C 1
ATOM 1522 O O . VAL A 1 195 ? -24.179 -8.072 4.315 1.00 46.97 195 VAL A O 1
ATOM 1525 N N . THR A 1 196 ? -26.342 -7.459 4.290 1.00 54.88 196 THR A N 1
ATOM 1526 C CA . THR A 1 196 ? -26.742 -8.242 3.106 1.00 54.88 196 THR A CA 1
ATOM 1527 C C . THR A 1 196 ? -26.870 -7.409 1.834 1.00 54.88 196 THR A C 1
ATOM 1529 O O . THR A 1 196 ? -27.179 -7.955 0.777 1.00 54.88 196 THR A O 1
ATOM 1532 N N . ASP A 1 197 ? -26.621 -6.105 1.917 1.00 45.41 197 ASP A N 1
ATOM 1533 C CA . ASP A 1 197 ? -26.808 -5.177 0.805 1.00 45.41 197 ASP A CA 1
ATOM 1534 C C . ASP A 1 197 ? -25.487 -4.885 0.061 1.00 45.41 197 ASP A C 1
ATOM 1536 O O . ASP A 1 197 ? -24.396 -5.309 0.451 1.00 45.41 197 ASP A O 1
ATOM 1540 N N . GLY A 1 198 ? -25.574 -4.208 -1.088 1.00 56.94 198 GLY A N 1
ATOM 1541 C CA . GLY A 1 198 ? -24.403 -3.771 -1.859 1.00 56.94 198 GLY A CA 1
ATOM 1542 C C . GLY A 1 198 ? -23.548 -4.917 -2.424 1.00 56.94 198 GLY A C 1
ATOM 1543 O O . GLY A 1 198 ? -24.052 -5.826 -3.079 1.00 56.94 198 GLY A O 1
ATOM 1544 N N . VAL A 1 199 ? -22.230 -4.873 -2.197 1.00 55.97 199 VAL A N 1
ATOM 1545 C CA . VAL A 1 199 ? -21.253 -5.855 -2.727 1.00 55.97 199 VAL A CA 1
ATOM 1546 C C . VAL A 1 199 ? -21.502 -7.275 -2.186 1.00 55.97 199 VAL A C 1
ATOM 1548 O O . VAL A 1 199 ? -21.122 -8.261 -2.819 1.00 55.97 199 VAL A O 1
ATOM 1551 N N . TYR A 1 200 ? -22.179 -7.398 -1.040 1.00 48.44 200 TYR A N 1
ATOM 1552 C CA . TYR A 1 200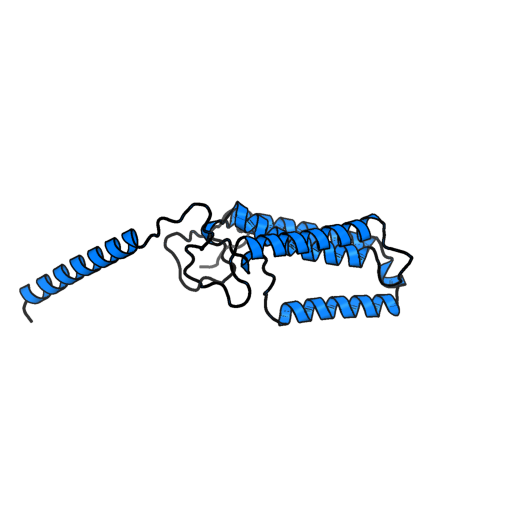 ? -22.506 -8.677 -0.407 1.00 48.44 200 TYR A CA 1
ATOM 1553 C C . TYR A 1 200 ? -23.831 -9.285 -0.894 1.00 48.44 200 TYR A C 1
ATOM 1555 O O . TYR A 1 200 ? -24.082 -10.462 -0.631 1.00 48.44 200 TYR A O 1
ATOM 1563 N N . ALA A 1 201 ? -24.620 -8.553 -1.692 1.00 54.75 201 ALA A N 1
ATOM 1564 C CA . ALA A 1 201 ? -25.922 -9.001 -2.198 1.00 54.75 201 ALA A CA 1
ATOM 1565 C C . ALA A 1 201 ? -25.845 -10.261 -3.085 1.00 54.75 201 ALA A C 1
ATOM 1567 O O . ALA A 1 201 ? -26.819 -10.999 -3.226 1.00 54.75 201 ALA A O 1
ATOM 1568 N N . GLY A 1 202 ? -24.680 -10.539 -3.680 1.00 48.06 202 GLY A N 1
ATOM 1569 C CA . GLY A 1 202 ? -24.472 -11.704 -4.544 1.00 48.06 202 GLY A CA 1
ATOM 1570 C C . GLY A 1 202 ? -24.232 -13.027 -3.810 1.00 48.06 202 GLY A C 1
ATOM 1571 O O . GLY A 1 202 ? -24.277 -14.082 -4.442 1.00 48.06 202 GLY A O 1
ATOM 1572 N N . ARG A 1 203 ? -23.967 -13.015 -2.496 1.00 49.06 203 ARG A N 1
ATOM 1573 C CA . ARG A 1 203 ? -23.666 -14.234 -1.733 1.00 49.06 203 ARG A CA 1
ATOM 1574 C C . ARG A 1 203 ? -24.880 -14.623 -0.891 1.00 49.06 203 ARG A C 1
ATOM 1576 O O . ARG A 1 203 ? -24.938 -14.332 0.298 1.00 49.06 203 ARG A O 1
ATOM 1583 N N . LYS A 1 204 ? -25.852 -15.287 -1.527 1.00 45.00 204 LYS A N 1
ATOM 1584 C CA . LYS A 1 204 ? -26.928 -15.986 -0.811 1.00 45.00 204 LYS A CA 1
ATOM 1585 C C . LYS A 1 204 ? -26.294 -16.992 0.149 1.00 45.00 204 LYS A C 1
ATOM 1587 O O . LYS A 1 204 ? -25.618 -17.924 -0.282 1.00 45.00 204 LYS A O 1
ATOM 1592 N N . VAL A 1 205 ? -26.481 -16.758 1.441 1.00 52.69 205 VAL A N 1
ATOM 1593 C CA . VAL A 1 205 ? -26.249 -17.751 2.487 1.00 52.69 205 VAL A CA 1
ATOM 1594 C C . VAL A 1 205 ? -27.297 -18.841 2.260 1.00 52.69 205 VAL A C 1
ATOM 1596 O O . VAL A 1 205 ? -28.483 -18.534 2.174 1.00 52.69 205 VAL A O 1
ATOM 1599 N N . PHE A 1 206 ? -26.853 -20.077 2.039 1.00 48.62 206 PHE A N 1
ATOM 1600 C CA . PHE A 1 206 ? -27.736 -21.234 2.139 1.00 48.62 206 PHE A CA 1
ATOM 1601 C C . PHE A 1 206 ? -28.042 -21.426 3.626 1.00 48.62 206 PHE A C 1
ATOM 1603 O O . PHE A 1 206 ? -27.104 -21.445 4.427 1.00 48.62 206 PHE A O 1
ATOM 1610 N N . ASP A 1 207 ? -29.335 -21.470 3.949 1.00 43.16 207 ASP A N 1
ATOM 1611 C CA . ASP A 1 207 ? -29.868 -21.794 5.278 1.00 43.16 207 ASP A CA 1
ATOM 1612 C C . ASP A 1 207 ? -29.375 -23.158 5.792 1.00 43.16 207 ASP A C 1
ATOM 1614 O O . ASP A 1 207 ? -29.181 -24.079 4.959 1.00 43.16 207 ASP A O 1
#

Secondary structure (DSSP, 8-state):
--HHHHHHHHHHHHHHHHHHHHHHHHTS----TT------SS---SSS---HHHHHHHHHHHHHHHHHHHHHHHTTB-TTSTT-BHHHHHHHHHHHHHHHHHHHHHHHH-GGG-SGGGG---S-HHHHHHHHHHHHHHHHHHHH-GGGG--HHHHHHHHHHHHHHHHHHHHHHHHHGGG--SS--SS--TT-----SGGGTT-----

Organism: NCBI:txid117069

InterPro domains:
  IPR007269 Isoprenylcysteine carboxyl methyltransferase [PF04140] (159-201)

Radius of gyration: 24.71 Å; chains: 1; bounding box: 63×40×72 Å